Protein AF-A0A645FTA3-F1 (afdb_monomer_lite)

pLDDT: mean 84.23, std 8.33, range [57.34, 94.06]

Foldseek 3Di:
DLVVCVVVVQQAAAEAADPCQPDPVNVVVQVVCCVVSVHHYGYDHPVPDDPVNVVVRVVSSLQRDFADEEAEAEPPVVVVDDPPDPVNVVLVVQLCVLCVPGTTNNCVVVSQVSSCPDPQWPGKDWPDADSVHNYTYIYTHTDPQVVQVVVCVVV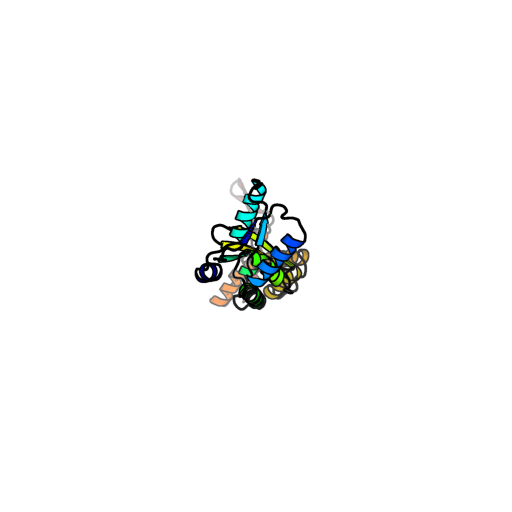VHRGRDPVSVVVVVVVVVVVVVVCVQCVQQVVCCVVPVKGKRDDDPVQWDWDDWDWDDDDPDIDTDIDTDGDMDIDD

Structure (mmCIF, N/CA/C/O backbone):
data_AF-A0A645FTA3-F1
#
_entry.id   AF-A0A645FTA3-F1
#
loop_
_atom_site.group_PDB
_atom_site.id
_atom_site.type_symbol
_atom_site.label_atom_id
_atom_site.label_alt_id
_atom_site.label_comp_id
_atom_site.label_asym_id
_atom_site.label_entity_id
_atom_site.label_seq_id
_atom_site.pdbx_PDB_ins_code
_atom_site.Cartn_x
_atom_site.Cartn_y
_atom_site.Cartn_z
_atom_site.occupancy
_atom_site.B_iso_or_equiv
_atom_site.auth_seq_id
_atom_site.auth_comp_id
_atom_site.auth_asym_id
_atom_site.auth_atom_id
_atom_site.pdbx_PDB_model_num
ATOM 1 N N . MET A 1 1 ? 26.010 -13.112 -28.899 1.00 57.97 1 MET A N 1
ATOM 2 C CA . MET A 1 1 ? 26.065 -11.924 -28.015 1.00 57.97 1 MET A CA 1
ATOM 3 C C . MET A 1 1 ? 24.719 -11.477 -27.442 1.00 57.97 1 MET A C 1
ATOM 5 O O . MET A 1 1 ? 24.466 -11.819 -26.301 1.00 57.97 1 MET A O 1
ATOM 9 N N . VAL A 1 2 ? 23.825 -10.762 -28.151 1.00 63.06 2 VAL A N 1
ATOM 10 C CA . VAL A 1 2 ? 22.563 -10.276 -27.516 1.00 63.06 2 VAL A CA 1
ATOM 11 C C . VAL A 1 2 ? 21.644 -11.426 -27.073 1.00 63.06 2 VAL A C 1
ATOM 13 O O . VAL A 1 2 ? 21.023 -11.347 -26.019 1.00 63.06 2 VAL A O 1
ATOM 16 N N . LYS A 1 3 ? 21.581 -12.517 -27.852 1.00 63.38 3 LYS A N 1
ATOM 17 C CA . LYS A 1 3 ? 20.830 -13.729 -27.478 1.00 63.38 3 LYS A CA 1
ATOM 18 C C . LYS A 1 3 ? 21.430 -14.433 -26.253 1.00 63.38 3 LYS A C 1
ATOM 20 O O . LYS A 1 3 ? 20.696 -14.720 -25.324 1.00 63.38 3 LYS A O 1
ATOM 25 N N . GLU A 1 4 ? 22.752 -14.587 -26.206 1.00 61.28 4 GLU A N 1
ATOM 26 C CA . GLU A 1 4 ? 23.465 -15.205 -25.073 1.00 61.28 4 GLU A CA 1
ATOM 27 C C . GLU A 1 4 ? 23.284 -14.416 -23.765 1.00 61.28 4 GLU A C 1
ATOM 29 O O . GLU A 1 4 ? 23.058 -15.001 -22.713 1.00 61.28 4 GLU A O 1
ATOM 34 N N . LEU A 1 5 ? 23.328 -13.077 -23.808 1.00 65.25 5 LEU A N 1
ATOM 35 C CA . LEU A 1 5 ? 23.103 -12.251 -22.612 1.00 65.25 5 LEU A CA 1
ATOM 36 C C . LEU A 1 5 ? 21.662 -12.355 -22.094 1.00 65.25 5 LEU A C 1
ATOM 38 O O . LEU A 1 5 ? 21.448 -12.354 -20.882 1.00 65.25 5 LEU A O 1
ATOM 42 N N . LYS A 1 6 ? 20.687 -12.498 -23.002 1.00 61.19 6 LYS A N 1
ATOM 43 C CA . LYS A 1 6 ? 19.298 -12.800 -22.635 1.00 61.19 6 LYS A CA 1
ATOM 44 C C . LYS A 1 6 ? 19.148 -14.204 -22.051 1.00 61.19 6 LYS A C 1
ATOM 46 O O . LYS A 1 6 ? 18.412 -14.367 -21.089 1.00 61.19 6 LYS A O 1
ATOM 51 N N . GLU A 1 7 ? 19.856 -15.194 -22.590 1.00 60.03 7 GLU A N 1
ATOM 52 C CA . GLU A 1 7 ? 19.846 -16.578 -22.089 1.00 60.03 7 GLU A CA 1
ATOM 53 C C . GLU A 1 7 ? 20.451 -16.697 -20.682 1.00 60.03 7 GLU A C 1
ATOM 55 O O . GLU A 1 7 ? 19.999 -17.513 -19.885 1.00 60.03 7 GLU A O 1
ATOM 60 N N . ILE A 1 8 ? 21.418 -15.841 -20.341 1.00 65.06 8 ILE A N 1
ATOM 61 C CA . ILE A 1 8 ? 22.045 -15.791 -19.010 1.00 65.06 8 ILE A CA 1
ATOM 62 C C . ILE A 1 8 ? 21.199 -14.965 -18.008 1.00 65.06 8 ILE A C 1
ATOM 64 O O . ILE A 1 8 ? 21.551 -14.873 -16.834 1.00 65.06 8 ILE A O 1
ATOM 68 N N . ASN A 1 9 ? 20.069 -14.372 -18.431 1.00 62.41 9 ASN A N 1
ATOM 69 C CA . ASN A 1 9 ? 19.203 -13.508 -17.606 1.00 62.41 9 ASN A CA 1
ATOM 70 C C . ASN A 1 9 ? 19.946 -12.345 -16.919 1.00 62.41 9 ASN A C 1
ATOM 72 O O . ASN A 1 9 ? 19.492 -11.798 -15.912 1.00 62.41 9 ASN A O 1
ATOM 76 N N . LYS A 1 10 ? 21.104 -11.945 -17.455 1.00 73.88 10 LYS A N 1
ATOM 77 C CA . LYS A 1 10 ? 21.885 -10.849 -16.890 1.00 73.88 10 LYS A CA 1
ATOM 78 C C . LYS A 1 10 ? 21.367 -9.531 -17.469 1.00 73.88 10 LYS A C 1
ATOM 80 O O . LYS A 1 10 ? 21.331 -9.411 -18.691 1.00 73.88 10 LYS A O 1
ATOM 85 N N . PRO A 1 11 ? 20.990 -8.544 -16.643 1.00 77.06 11 PRO A N 1
ATOM 86 C CA . PRO A 1 11 ? 20.514 -7.256 -17.135 1.00 77.06 11 PRO A CA 1
ATOM 87 C C . PRO A 1 11 ? 21.617 -6.535 -17.916 1.00 77.06 11 PRO A C 1
ATOM 89 O O . PRO A 1 11 ? 22.779 -6.512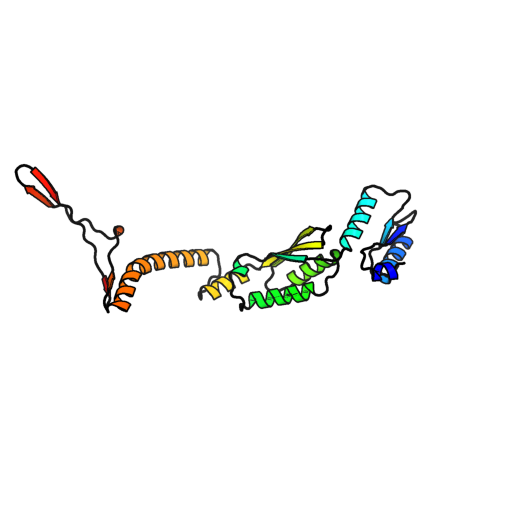 -17.499 1.00 77.06 11 PRO A O 1
ATOM 92 N N . PHE A 1 12 ? 21.261 -5.966 -19.065 1.00 83.31 12 PHE A N 1
ATOM 93 C CA . PHE A 1 12 ? 22.168 -5.201 -19.918 1.00 83.31 12 PHE A CA 1
ATOM 94 C C . PHE A 1 12 ? 21.404 -4.099 -20.651 1.00 83.31 12 PHE A C 1
ATOM 96 O O . PHE A 1 12 ? 20.191 -4.183 -20.810 1.00 83.31 12 PHE A O 1
ATOM 103 N N . ILE A 1 13 ? 22.134 -3.095 -21.131 1.00 88.00 13 ILE A N 1
ATOM 104 C CA . ILE A 1 13 ? 21.623 -2.054 -22.029 1.00 88.00 13 ILE A CA 1
ATOM 105 C C . ILE A 1 13 ? 22.486 -2.012 -23.287 1.00 88.00 13 ILE A C 1
ATOM 107 O O . ILE A 1 13 ? 23.619 -2.503 -23.286 1.00 88.00 13 ILE A O 1
ATOM 111 N N . ILE A 1 14 ? 21.973 -1.420 -24.361 1.00 88.94 14 ILE A N 1
ATOM 112 C CA . ILE A 1 14 ? 22.749 -1.203 -25.584 1.00 88.94 14 ILE A CA 1
ATOM 113 C C . ILE A 1 14 ? 23.191 0.257 -25.621 1.00 88.94 14 ILE A C 1
ATOM 115 O O . ILE A 1 14 ? 22.372 1.171 -25.585 1.00 88.94 14 ILE A O 1
ATOM 119 N N . VAL A 1 15 ? 24.498 0.475 -25.727 1.00 89.88 15 VAL A N 1
ATOM 120 C CA . VAL A 1 15 ? 25.076 1.809 -25.894 1.00 89.88 15 VAL A CA 1
ATOM 121 C C . VAL A 1 15 ? 25.380 2.025 -27.374 1.00 89.88 15 VAL A C 1
ATOM 123 O O . VAL A 1 15 ? 26.240 1.357 -27.947 1.00 89.88 15 VAL A O 1
ATOM 126 N N . LEU A 1 16 ? 24.652 2.948 -28.001 1.00 90.38 16 LEU A N 1
ATOM 127 C CA . LEU A 1 16 ? 24.850 3.364 -29.385 1.00 90.38 16 LEU A CA 1
ATOM 128 C C . LEU A 1 16 ? 25.825 4.544 -29.414 1.00 90.38 16 LEU A C 1
ATOM 130 O O . LEU A 1 16 ? 25.450 5.684 -29.140 1.00 90.38 16 LEU A O 1
ATOM 134 N N . ASN A 1 17 ? 27.084 4.261 -29.741 1.00 91.56 17 ASN A N 1
ATOM 135 C CA . ASN A 1 17 ? 28.108 5.292 -29.858 1.00 91.56 17 ASN A CA 1
ATOM 136 C C . ASN A 1 17 ? 27.909 6.125 -31.136 1.00 91.56 17 ASN A C 1
ATOM 138 O O . ASN A 1 17 ? 27.882 5.572 -32.237 1.00 91.56 17 ASN A O 1
ATOM 142 N N . SER A 1 18 ? 27.813 7.446 -31.005 1.00 90.25 18 SER A N 1
ATOM 143 C CA . SER A 1 18 ? 27.729 8.377 -32.132 1.00 90.25 18 SER A CA 1
ATOM 144 C C . SER A 1 18 ? 28.380 9.716 -31.804 1.00 90.25 18 SER A C 1
ATOM 146 O O . SER A 1 18 ? 28.267 10.215 -30.690 1.00 90.25 18 SER A O 1
ATOM 148 N N . VAL A 1 19 ? 28.996 10.350 -32.806 1.00 88.44 19 VAL A N 1
ATOM 149 C CA . VAL A 1 19 ? 29.532 11.720 -32.695 1.00 88.44 19 VAL A CA 1
ATOM 150 C C . VAL A 1 19 ? 28.404 12.749 -32.509 1.00 88.44 19 VAL A C 1
ATOM 152 O O . VAL A 1 19 ? 28.617 13.820 -31.947 1.00 88.44 19 VAL A O 1
ATOM 155 N N . SER A 1 20 ? 27.183 12.434 -32.953 1.00 89.25 20 SER A N 1
ATOM 156 C CA . SER A 1 20 ? 26.004 13.304 -32.837 1.00 89.25 20 SER A CA 1
ATOM 157 C C . SER A 1 20 ? 24.794 12.512 -32.323 1.00 89.25 20 SER A C 1
ATOM 159 O O . SER A 1 20 ? 23.884 12.197 -33.100 1.00 89.25 20 SER A O 1
ATOM 161 N N . PRO A 1 21 ? 24.762 12.170 -31.019 1.00 87.50 21 PRO A N 1
ATOM 162 C CA . PRO A 1 21 ? 23.740 11.298 -30.434 1.00 87.50 21 PRO A CA 1
ATOM 163 C C . PRO A 1 21 ? 22.322 11.880 -30.520 1.00 87.50 21 PRO A C 1
ATOM 165 O O . PRO A 1 21 ? 21.357 11.129 -30.631 1.00 87.50 21 PRO A O 1
ATOM 168 N N . SER A 1 22 ? 22.183 13.207 -30.545 1.00 88.25 22 SER A N 1
ATOM 169 C CA . SER A 1 22 ? 20.890 13.899 -30.663 1.00 88.25 22 SER A CA 1
ATOM 170 C C . SER A 1 22 ? 20.366 14.009 -32.099 1.00 88.25 22 SER A C 1
ATOM 172 O O . SER A 1 22 ? 19.282 14.546 -32.312 1.00 88.25 22 SER A O 1
ATOM 174 N N . SER A 1 23 ? 21.123 13.549 -33.101 1.00 93.19 23 SER A N 1
ATOM 175 C CA . SER A 1 23 ? 20.681 13.625 -34.495 1.00 93.19 23 SER A CA 1
ATOM 176 C C . SER A 1 23 ? 19.495 12.690 -34.756 1.00 93.19 23 SER A C 1
ATOM 178 O O . SER A 1 23 ? 19.445 11.561 -34.263 1.00 93.19 23 SER A O 1
ATOM 180 N N . THR A 1 24 ? 18.540 13.147 -35.569 1.00 91.94 24 THR A N 1
ATOM 181 C CA . THR A 1 24 ? 17.347 12.381 -35.962 1.00 91.94 24 THR A CA 1
ATOM 182 C C . THR A 1 24 ? 17.646 10.951 -36.439 1.00 91.94 24 THR A C 1
ATOM 184 O O . THR A 1 24 ? 17.011 10.038 -35.912 1.00 91.94 24 THR A O 1
ATOM 187 N N . PRO A 1 25 ? 18.609 10.698 -37.354 1.00 91.19 25 PRO A N 1
ATOM 188 C CA . PRO A 1 25 ? 18.890 9.333 -37.811 1.00 91.19 25 PRO A CA 1
ATOM 189 C C . PRO A 1 25 ? 19.401 8.413 -36.692 1.00 91.19 25 PRO A C 1
ATOM 191 O O . PRO A 1 25 ? 19.071 7.230 -36.664 1.00 91.19 25 PRO A O 1
ATOM 194 N N . VAL A 1 26 ? 20.164 8.944 -35.731 1.00 90.56 26 VAL A N 1
ATOM 195 C CA . VAL A 1 26 ? 20.674 8.160 -34.593 1.00 90.56 26 VAL A CA 1
ATOM 196 C C . VAL A 1 26 ? 19.552 7.831 -33.612 1.00 90.56 26 VAL A C 1
ATOM 198 O O . VAL A 1 26 ? 19.482 6.712 -33.112 1.00 90.56 26 VAL A O 1
ATOM 201 N N . GLN A 1 27 ? 18.638 8.771 -33.367 1.00 91.62 27 GLN A N 1
ATOM 202 C CA . GLN A 1 27 ? 17.472 8.539 -32.511 1.00 91.62 27 GLN A CA 1
ATOM 203 C C . GLN A 1 27 ? 16.473 7.553 -33.133 1.00 91.62 27 GLN A C 1
ATOM 205 O O . GLN A 1 27 ? 15.906 6.730 -32.416 1.00 91.62 27 GLN A O 1
ATOM 210 N N . GLN A 1 28 ? 16.299 7.578 -34.457 1.00 91.81 28 GLN A N 1
ATOM 211 C CA . GLN A 1 28 ? 15.517 6.565 -35.175 1.00 91.81 28 GLN A CA 1
ATOM 212 C C . GLN A 1 28 ? 16.136 5.175 -35.010 1.00 91.81 28 GLN A C 1
ATOM 214 O O . GLN A 1 28 ? 15.457 4.248 -34.574 1.00 91.81 28 GLN A O 1
ATOM 219 N N . MET A 1 29 ? 17.446 5.050 -35.241 1.00 89.44 29 MET A N 1
ATOM 220 C CA . MET A 1 29 ? 18.164 3.790 -35.042 1.00 89.44 29 MET A CA 1
ATOM 221 C C . MET A 1 29 ? 18.091 3.302 -33.588 1.00 89.44 29 MET A C 1
ATOM 223 O O . MET A 1 29 ? 17.907 2.110 -33.346 1.00 89.44 29 MET A O 1
ATOM 22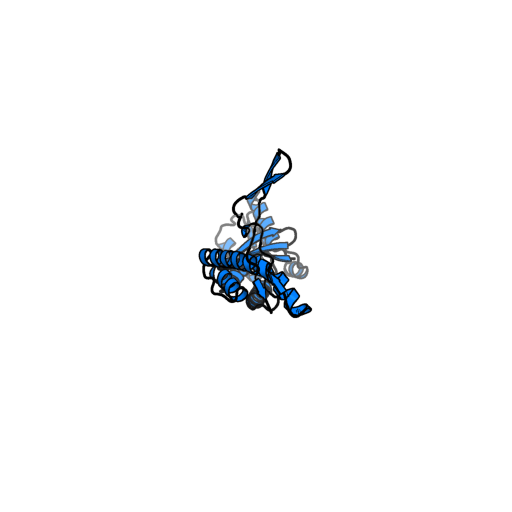7 N N . ARG A 1 30 ? 18.193 4.212 -32.610 1.00 92.06 30 ARG A N 1
ATOM 228 C CA . ARG A 1 30 ? 18.012 3.909 -31.182 1.00 92.06 30 ARG A CA 1
ATOM 229 C C . ARG A 1 30 ? 16.663 3.234 -30.940 1.00 92.06 30 ARG A C 1
ATOM 231 O O . ARG A 1 30 ? 16.639 2.151 -30.366 1.00 92.06 30 ARG A O 1
ATOM 238 N N . PHE A 1 31 ? 15.577 3.834 -31.426 1.00 90.19 31 PHE A N 1
ATOM 239 C CA . PHE A 1 31 ? 14.216 3.321 -31.253 1.00 90.19 31 PHE A CA 1
ATOM 240 C C . PHE A 1 31 ? 13.995 1.973 -31.954 1.00 90.19 31 PHE A C 1
ATOM 242 O O . PHE A 1 31 ? 13.428 1.052 -31.366 1.00 90.19 31 PHE A O 1
ATOM 249 N N . GLU A 1 32 ? 14.490 1.819 -33.185 1.00 91.50 32 GLU A N 1
ATOM 250 C CA . GLU A 1 32 ? 14.414 0.554 -33.927 1.00 91.50 32 GLU A CA 1
ATOM 251 C C . GLU A 1 32 ? 15.112 -0.592 -33.182 1.00 91.50 32 GLU A C 1
ATOM 253 O O . GLU A 1 32 ? 14.579 -1.701 -33.088 1.00 91.50 32 GLU A O 1
ATOM 258 N N . LEU A 1 33 ? 16.295 -0.333 -32.615 1.00 89.50 33 LEU A N 1
ATOM 259 C CA . LEU A 1 33 ? 17.032 -1.312 -31.815 1.00 89.50 33 LEU A CA 1
ATOM 260 C C . LEU A 1 33 ? 16.311 -1.624 -30.496 1.00 89.50 33 LEU A C 1
ATOM 262 O O . LEU A 1 33 ? 16.265 -2.789 -30.095 1.00 89.50 33 LEU A O 1
ATOM 266 N N . GLU A 1 34 ? 15.721 -0.614 -29.857 1.00 88.62 34 GLU A N 1
ATOM 267 C CA . GLU A 1 34 ? 14.941 -0.748 -28.621 1.00 88.62 34 GLU A CA 1
ATOM 268 C C . GLU A 1 34 ? 13.748 -1.686 -28.828 1.00 88.62 34 GLU A C 1
ATOM 270 O O . GLU A 1 34 ? 13.562 -2.628 -28.057 1.00 88.62 34 GLU A O 1
ATOM 275 N N . GLN A 1 35 ? 13.006 -1.518 -29.927 1.00 87.69 35 GLN A N 1
ATOM 276 C CA . GLN A 1 35 ? 11.897 -2.406 -30.283 1.00 87.69 35 GLN A CA 1
ATOM 277 C C . GLN A 1 35 ? 12.369 -3.803 -30.687 1.00 87.69 35 GLN A C 1
ATOM 279 O O . GLN A 1 35 ? 11.830 -4.805 -30.213 1.00 87.69 35 GLN A O 1
ATOM 284 N N . LYS A 1 36 ? 13.399 -3.893 -31.535 1.00 87.94 36 LYS A N 1
ATOM 285 C CA . LYS A 1 36 ? 13.910 -5.173 -32.046 1.00 87.94 36 LYS A CA 1
ATOM 286 C C . LYS A 1 36 ? 14.433 -6.075 -30.932 1.00 87.94 36 LYS A C 1
ATOM 288 O O . LYS A 1 36 ? 14.278 -7.296 -31.001 1.00 87.94 36 LYS A O 1
ATOM 293 N N . TYR A 1 37 ? 15.081 -5.493 -29.927 1.00 84.31 37 TYR A N 1
ATOM 294 C CA . TYR A 1 37 ? 15.704 -6.248 -28.846 1.00 84.31 37 TYR A CA 1
ATOM 295 C C . TYR A 1 37 ? 14.949 -6.168 -27.518 1.00 84.31 37 TYR A C 1
ATOM 297 O O . TYR A 1 37 ? 15.280 -6.953 -26.634 1.00 84.31 37 TYR A O 1
ATOM 305 N N . ASN A 1 38 ? 13.915 -5.337 -27.369 1.00 82.69 38 ASN A N 1
ATOM 306 C CA . ASN A 1 38 ? 13.160 -5.134 -26.123 1.00 82.69 38 ASN A CA 1
ATOM 307 C C . ASN A 1 38 ? 14.063 -4.857 -24.899 1.00 82.69 38 ASN A C 1
ATOM 309 O O . ASN A 1 38 ? 13.858 -5.385 -23.802 1.00 82.69 38 ASN A O 1
ATOM 313 N N . VAL A 1 39 ? 15.118 -4.075 -25.122 1.00 85.25 39 VAL A N 1
ATOM 314 C CA . VAL A 1 39 ? 16.149 -3.693 -24.146 1.00 85.25 39 VAL A CA 1
ATOM 315 C C . VAL A 1 39 ? 16.436 -2.203 -24.350 1.00 85.25 39 VAL A C 1
ATOM 317 O O . VAL A 1 39 ? 16.477 -1.792 -25.510 1.00 85.25 39 VAL A O 1
ATOM 320 N N . PRO A 1 40 ? 16.639 -1.403 -23.286 1.00 87.31 40 PRO A N 1
ATOM 321 C CA . PRO A 1 40 ? 16.910 0.024 -23.412 1.00 87.31 40 PRO A CA 1
ATOM 322 C C . PRO A 1 40 ? 18.144 0.298 -24.267 1.00 87.31 40 PRO A C 1
ATOM 324 O O . PRO A 1 40 ? 19.182 -0.363 -24.115 1.00 87.31 40 PRO A O 1
ATOM 327 N N . VAL A 1 41 ? 18.037 1.292 -25.147 1.00 91.00 41 VAL A N 1
ATOM 328 C CA . VAL A 1 41 ? 19.146 1.741 -25.994 1.00 91.00 41 VAL A CA 1
ATOM 329 C C . VAL A 1 41 ? 19.437 3.207 -25.712 1.00 91.00 41 VAL A C 1
ATOM 331 O O . VAL A 1 41 ? 18.567 4.068 -25.852 1.00 91.00 41 VAL A O 1
ATOM 334 N N . MET A 1 42 ? 20.686 3.502 -25.358 1.00 90.38 42 MET A N 1
ATOM 335 C CA . MET A 1 42 ? 21.164 4.857 -25.084 1.00 90.38 42 MET A CA 1
ATOM 336 C C . MET A 1 42 ? 22.119 5.311 -26.181 1.00 90.38 42 MET A C 1
ATOM 338 O O . MET A 1 42 ? 23.145 4.677 -26.414 1.00 90.38 42 MET A O 1
ATOM 342 N N . ALA A 1 43 ? 21.792 6.419 -26.845 1.00 90.56 43 ALA A N 1
ATOM 343 C CA . ALA A 1 43 ? 22.691 7.059 -27.798 1.00 90.56 43 ALA A CA 1
ATOM 344 C C . ALA A 1 43 ? 23.598 8.049 -27.061 1.00 90.56 43 ALA A C 1
ATOM 346 O O . ALA A 1 43 ? 23.102 8.999 -26.461 1.00 90.56 43 ALA A O 1
ATOM 347 N N . VAL A 1 44 ? 24.912 7.840 -27.113 1.00 91.12 44 VAL A N 1
ATOM 348 C CA . VAL A 1 44 ? 25.905 8.691 -26.435 1.00 91.12 44 VAL A CA 1
ATOM 349 C C . VAL A 1 44 ? 27.135 8.883 -27.311 1.00 91.12 44 VAL A C 1
ATOM 351 O O . VAL A 1 44 ? 27.428 8.061 -28.178 1.00 91.12 44 VAL A O 1
ATOM 354 N N . ASN A 1 45 ? 27.877 9.959 -27.071 1.00 91.00 45 ASN A N 1
ATOM 355 C CA . ASN A 1 45 ? 29.197 10.134 -27.658 1.00 91.00 45 ASN A CA 1
ATOM 356 C C . ASN A 1 45 ? 30.253 9.597 -26.691 1.00 91.00 45 ASN A C 1
ATOM 358 O O . ASN A 1 45 ? 30.604 10.272 -25.727 1.00 91.00 45 ASN A O 1
ATOM 362 N N . CYS A 1 46 ? 30.785 8.400 -26.952 1.00 87.81 46 CYS A N 1
ATOM 363 C CA . CYS A 1 46 ? 31.762 7.767 -26.063 1.00 87.81 46 CYS A CA 1
ATOM 364 C C . CYS A 1 46 ? 33.067 8.569 -25.911 1.00 87.81 46 CYS A C 1
ATOM 366 O O . CYS A 1 46 ? 33.749 8.419 -24.902 1.00 87.81 46 CYS A O 1
ATOM 368 N N . LEU A 1 47 ? 33.414 9.421 -26.885 1.00 88.44 47 LEU A N 1
ATOM 369 C CA . LEU A 1 47 ? 34.601 10.283 -26.814 1.00 88.44 47 LEU A CA 1
ATOM 370 C C . LEU A 1 47 ? 34.396 11.505 -25.910 1.00 88.44 47 LEU A C 1
ATOM 372 O O . LEU A 1 47 ? 35.373 12.080 -25.442 1.00 88.44 47 LEU A O 1
ATOM 376 N N . GLN A 1 48 ? 33.146 11.910 -25.683 1.00 89.50 48 GLN A N 1
ATOM 377 C CA . GLN A 1 48 ? 32.768 13.085 -24.892 1.00 89.50 48 GLN A CA 1
ATOM 378 C C . GLN A 1 48 ? 31.876 12.693 -23.707 1.00 89.50 48 GLN A C 1
ATOM 380 O O . GLN A 1 48 ? 30.981 13.446 -23.337 1.00 89.50 48 GLN A O 1
ATOM 385 N N . LEU A 1 49 ? 32.084 11.498 -23.139 1.00 89.19 49 LEU A N 1
ATOM 386 C CA . LEU A 1 49 ? 31.317 11.055 -21.977 1.00 89.19 49 LEU A CA 1
ATOM 387 C C . LEU A 1 49 ? 31.617 11.937 -20.775 1.00 89.19 49 LEU A C 1
ATOM 389 O O . LEU A 1 49 ? 32.756 12.017 -20.308 1.00 89.19 49 LEU A O 1
ATOM 393 N N . ASN A 1 50 ? 30.559 12.518 -20.231 1.00 89.94 50 ASN A N 1
ATOM 394 C CA . ASN A 1 50 ? 30.614 13.267 -18.994 1.00 89.94 50 ASN A CA 1
ATOM 395 C C . ASN A 1 50 ? 30.166 12.378 -17.830 1.00 89.94 50 ASN A C 1
ATOM 397 O O . ASN A 1 50 ? 29.559 11.318 -18.005 1.00 89.94 50 ASN A O 1
ATOM 401 N N . GLN A 1 51 ? 30.417 12.834 -16.604 1.00 91.50 51 GLN A N 1
ATOM 402 C CA . GLN A 1 51 ? 30.004 12.114 -15.400 1.00 91.50 51 GLN A CA 1
ATOM 403 C C . GLN A 1 51 ? 28.486 11.839 -15.374 1.00 91.50 51 GLN A C 1
ATOM 405 O O . GLN A 1 51 ? 28.066 10.746 -15.003 1.00 91.50 51 GLN A O 1
ATOM 410 N N . SER A 1 52 ? 27.667 12.793 -15.827 1.00 89.69 52 SER A N 1
ATOM 411 C CA . SER A 1 52 ? 26.209 12.639 -15.934 1.00 89.69 52 SER A CA 1
ATOM 412 C C . SER A 1 52 ? 25.789 11.534 -16.910 1.00 89.69 52 SER A C 1
ATOM 414 O O . SER A 1 52 ? 24.844 10.797 -16.625 1.00 89.69 52 SER A O 1
ATOM 416 N N . ASP A 1 53 ? 26.505 11.372 -18.025 1.00 88.12 53 ASP A N 1
ATOM 417 C CA . ASP A 1 53 ? 26.214 10.326 -19.012 1.00 88.12 53 ASP A CA 1
ATOM 418 C C . ASP A 1 53 ? 26.524 8.945 -18.435 1.00 88.12 53 ASP A C 1
ATOM 420 O O . ASP A 1 53 ? 25.728 8.017 -18.558 1.00 88.12 53 ASP A O 1
ATOM 424 N N . ILE A 1 54 ? 27.654 8.821 -17.732 1.00 89.62 54 ILE A N 1
ATOM 425 C CA . ILE A 1 54 ? 28.050 7.583 -17.053 1.00 89.62 54 ILE A CA 1
ATOM 426 C C . ILE A 1 54 ? 27.022 7.207 -15.981 1.00 89.62 54 ILE A C 1
ATOM 428 O O . ILE A 1 54 ? 26.609 6.048 -15.917 1.00 89.62 54 ILE A O 1
ATOM 432 N N . PHE A 1 55 ? 26.571 8.169 -15.169 1.00 90.62 55 PHE A N 1
ATOM 433 C CA . PHE A 1 55 ? 25.522 7.916 -14.180 1.00 90.62 55 PHE A CA 1
ATOM 434 C C . PHE A 1 55 ? 24.223 7.445 -14.832 1.00 90.62 55 PHE A C 1
ATOM 436 O O . PHE A 1 55 ? 23.663 6.450 -14.384 1.00 90.62 55 PHE A O 1
ATOM 443 N N . SER A 1 56 ? 23.801 8.083 -15.923 1.00 89.50 56 SER A N 1
ATOM 444 C CA . SER A 1 56 ? 22.578 7.712 -16.645 1.00 89.50 56 SER A CA 1
ATOM 445 C C . SER A 1 56 ? 22.664 6.297 -17.236 1.00 89.50 56 SER A C 1
ATOM 447 O O . SER A 1 56 ? 21.698 5.533 -17.192 1.00 89.50 56 SER A O 1
ATOM 449 N N . ILE A 1 57 ? 23.834 5.912 -17.758 1.00 89.94 57 ILE A N 1
ATOM 450 C CA . ILE A 1 57 ? 24.110 4.555 -18.257 1.00 89.94 57 ILE A CA 1
ATOM 451 C C . ILE A 1 57 ? 23.981 3.538 -17.118 1.00 89.94 57 ILE A C 1
ATOM 453 O O . ILE A 1 57 ? 23.275 2.540 -17.266 1.00 89.94 57 ILE A O 1
ATOM 457 N N . ILE A 1 58 ? 24.632 3.785 -15.977 1.00 88.12 58 ILE A N 1
ATOM 458 C CA . ILE A 1 58 ? 24.586 2.883 -14.816 1.00 88.12 58 ILE A CA 1
ATOM 459 C C . ILE A 1 58 ? 23.160 2.778 -14.270 1.00 88.12 58 ILE A C 1
ATOM 461 O O . ILE A 1 58 ? 22.690 1.675 -14.004 1.00 88.12 58 ILE A O 1
ATOM 465 N N . GLU A 1 59 ? 22.457 3.900 -14.139 1.00 88.06 59 GLU A N 1
ATOM 466 C CA . GLU A 1 59 ? 21.068 3.943 -13.686 1.00 88.06 59 GLU A CA 1
ATOM 467 C C . GLU A 1 59 ? 20.161 3.110 -14.597 1.00 88.06 59 GLU A C 1
ATOM 469 O O . GLU A 1 59 ? 19.436 2.239 -14.120 1.00 88.06 59 GLU A O 1
ATOM 474 N N . THR A 1 60 ? 20.264 3.280 -15.916 1.00 88.00 60 THR A N 1
ATOM 475 C CA . THR A 1 60 ? 19.455 2.510 -16.874 1.00 88.00 60 THR A CA 1
ATOM 476 C C . THR A 1 60 ? 19.736 1.007 -16.771 1.00 88.00 60 THR A C 1
ATOM 478 O O . THR A 1 60 ? 18.810 0.200 -16.834 1.00 88.00 60 THR A O 1
ATOM 481 N N . VAL A 1 61 ? 20.996 0.611 -16.547 1.00 87.94 61 VAL A N 1
ATOM 482 C CA . VAL A 1 61 ? 21.350 -0.793 -16.270 1.00 87.94 61 VAL A CA 1
ATOM 483 C C . VAL A 1 61 ? 20.695 -1.282 -14.982 1.00 87.94 61 VAL A C 1
ATOM 485 O O . VAL A 1 61 ? 20.154 -2.385 -14.964 1.00 87.94 61 VAL A O 1
ATOM 488 N N . LEU A 1 62 ? 20.719 -0.482 -13.916 1.00 85.94 62 LEU A N 1
ATOM 489 C CA . LEU A 1 62 ? 20.113 -0.828 -12.631 1.00 85.94 62 LEU A CA 1
ATOM 490 C C . LEU A 1 62 ? 18.595 -1.045 -12.738 1.00 85.94 62 LEU A C 1
ATOM 492 O O . LEU A 1 62 ? 18.067 -1.959 -12.112 1.00 85.94 62 LEU A O 1
ATOM 496 N N . PHE A 1 63 ? 17.893 -0.281 -13.575 1.00 86.19 63 PHE A N 1
ATOM 497 C CA . PHE A 1 63 ? 16.456 -0.466 -13.817 1.00 86.19 63 PHE A CA 1
ATOM 498 C C . PHE A 1 63 ? 16.103 -1.715 -14.643 1.00 86.19 63 PHE A C 1
ATOM 500 O O . PHE A 1 63 ? 14.946 -2.151 -14.628 1.00 86.19 63 PHE A O 1
ATOM 507 N N . GLU A 1 64 ? 17.077 -2.316 -15.332 1.00 86.00 64 GLU A N 1
ATOM 508 C CA . GLU A 1 64 ? 16.910 -3.593 -16.036 1.00 86.00 64 GLU A CA 1
ATOM 509 C C . GLU A 1 64 ? 17.049 -4.810 -15.116 1.00 86.00 64 GLU A C 1
ATOM 511 O O . GLU A 1 64 ? 16.738 -5.924 -15.545 1.00 86.00 64 GLU A O 1
ATOM 516 N N . PHE A 1 65 ? 17.488 -4.629 -13.864 1.00 84.50 65 PHE A N 1
ATOM 517 C CA . PHE A 1 65 ? 17.572 -5.733 -12.913 1.00 84.50 65 PHE A CA 1
ATOM 518 C C . PHE A 1 65 ? 16.202 -6.363 -12.661 1.00 84.50 65 PHE A C 1
ATOM 520 O O . PHE A 1 65 ? 15.160 -5.699 -12.661 1.00 84.50 65 PHE A O 1
ATOM 527 N N . GLY A 1 66 ? 16.237 -7.677 -12.435 1.00 84.75 66 GLY A N 1
ATOM 528 C CA . GLY A 1 66 ? 15.067 -8.440 -12.039 1.00 84.75 66 GLY A CA 1
ATOM 529 C C . GLY A 1 66 ? 14.597 -8.048 -10.642 1.00 84.75 66 GLY A C 1
ATOM 530 O O . GLY A 1 66 ? 15.409 -7.775 -9.753 1.00 84.75 66 GLY A O 1
ATOM 531 N N . ILE A 1 67 ? 13.284 -8.041 -10.443 1.00 87.44 67 ILE A N 1
ATOM 532 C CA . ILE A 1 67 ? 12.697 -7.814 -9.122 1.00 87.44 67 ILE A CA 1
ATOM 533 C C . ILE A 1 67 ? 12.835 -9.089 -8.290 1.00 87.44 67 ILE A C 1
ATOM 535 O O . ILE A 1 67 ? 12.530 -10.181 -8.765 1.00 87.44 67 ILE A O 1
ATOM 539 N N . GLN A 1 68 ? 13.278 -8.948 -7.041 1.00 86.81 68 GLN A N 1
ATOM 540 C CA . GLN A 1 68 ? 13.356 -10.063 -6.094 1.00 86.81 68 GLN A CA 1
ATOM 541 C C . GLN A 1 68 ? 12.202 -10.065 -5.098 1.00 86.81 68 GLN A C 1
ATOM 543 O O . GLN A 1 68 ? 11.691 -11.126 -4.752 1.00 86.81 68 GLN A O 1
ATOM 548 N N . GLU A 1 69 ? 11.793 -8.889 -4.623 1.00 88.81 69 G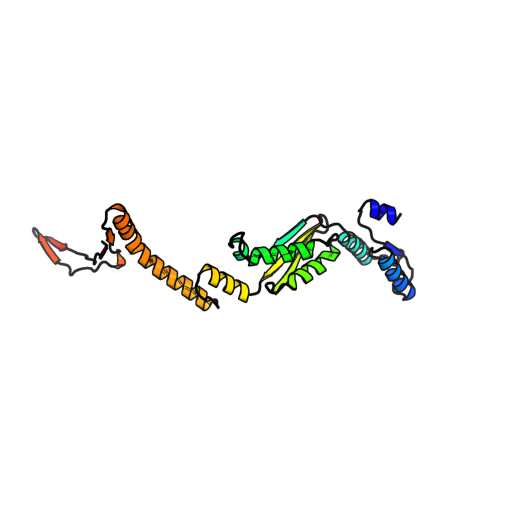LU A N 1
ATOM 549 C CA . GLU A 1 69 ? 10.755 -8.770 -3.603 1.00 88.81 69 GLU A CA 1
ATOM 550 C C . GLU A 1 69 ? 9.946 -7.490 -3.818 1.00 88.81 69 GLU A C 1
ATOM 552 O O . GLU A 1 69 ? 10.506 -6.396 -3.928 1.00 88.81 69 GLU A O 1
ATOM 557 N N . ILE A 1 70 ? 8.620 -7.628 -3.828 1.00 90.12 70 ILE A N 1
ATOM 558 C CA . ILE A 1 70 ? 7.684 -6.504 -3.807 1.00 90.12 70 ILE A CA 1
ATOM 559 C C . ILE A 1 70 ? 6.983 -6.528 -2.454 1.00 90.12 70 ILE A C 1
ATOM 561 O O . ILE A 1 70 ? 6.191 -7.425 -2.165 1.00 90.12 70 ILE A O 1
ATOM 565 N N . LYS A 1 71 ? 7.280 -5.540 -1.615 1.00 91.56 71 LYS A N 1
ATOM 566 C CA . LYS A 1 71 ? 6.574 -5.298 -0.363 1.00 91.56 71 LYS A CA 1
ATOM 567 C C . LYS A 1 71 ? 5.456 -4.297 -0.612 1.00 91.56 71 LYS A C 1
ATOM 569 O O . LYS A 1 71 ? 5.669 -3.254 -1.222 1.00 91.56 71 LYS A O 1
ATOM 574 N N . ILE A 1 72 ? 4.279 -4.607 -0.089 1.00 90.81 72 ILE A N 1
ATOM 575 C CA . ILE A 1 72 ? 3.102 -3.755 -0.211 1.00 90.81 72 ILE A CA 1
ATOM 576 C C . ILE A 1 72 ? 2.707 -3.289 1.183 1.00 90.81 72 ILE A C 1
ATOM 578 O O . ILE A 1 72 ? 2.482 -4.102 2.080 1.00 90.81 72 ILE A O 1
ATOM 582 N N . SER A 1 73 ? 2.675 -1.975 1.357 1.00 91.50 73 SER A N 1
ATOM 583 C CA . SER A 1 73 ? 2.225 -1.289 2.559 1.00 91.50 73 SER A CA 1
ATOM 584 C C . SER A 1 73 ? 0.749 -0.943 2.385 1.00 91.50 73 SER A C 1
ATOM 586 O O . SER A 1 73 ? 0.371 -0.234 1.454 1.00 91.50 73 SER A O 1
ATOM 588 N N . LEU A 1 74 ? -0.084 -1.505 3.258 1.00 90.12 74 LEU A N 1
ATOM 589 C CA . LEU A 1 74 ? -1.519 -1.241 3.330 1.00 90.12 74 LEU A CA 1
ATOM 590 C C . LEU A 1 74 ? -1.825 -0.449 4.611 1.00 90.12 74 LEU A C 1
ATOM 592 O O . LEU A 1 74 ? -1.084 -0.571 5.593 1.00 90.12 74 LEU A O 1
ATOM 596 N N . PRO A 1 75 ? -2.940 0.302 4.667 1.00 88.12 75 PRO A N 1
ATOM 597 C CA . PRO A 1 75 ? -3.337 1.002 5.883 1.00 88.12 75 PRO A CA 1
ATOM 598 C C . PRO A 1 75 ? -3.531 0.039 7.056 1.00 88.12 75 PRO A C 1
ATOM 600 O O . PRO A 1 75 ? -4.099 -1.042 6.893 1.00 88.12 75 PRO A O 1
ATOM 603 N N . GLY A 1 76 ? -3.119 0.444 8.259 1.00 85.44 76 GLY A N 1
ATOM 604 C CA . GLY A 1 76 ? -3.061 -0.447 9.426 1.00 85.44 76 GLY A CA 1
ATOM 605 C C . GLY A 1 76 ? -4.383 -1.141 9.783 1.00 85.44 76 GLY A C 1
ATOM 606 O O . GLY A 1 76 ? -4.367 -2.296 10.200 1.00 85.44 76 GLY A O 1
ATOM 607 N N . TYR A 1 77 ? -5.529 -0.491 9.551 1.00 84.69 77 TYR A N 1
ATOM 608 C CA . TYR A 1 77 ? -6.846 -1.082 9.818 1.00 84.69 77 TYR A CA 1
ATOM 609 C C . TYR A 1 77 ? -7.147 -2.304 8.938 1.00 84.69 77 TYR A C 1
ATOM 611 O O . TYR A 1 77 ? -7.909 -3.179 9.344 1.00 84.69 77 TYR A O 1
ATOM 619 N N . THR A 1 78 ? -6.537 -2.399 7.750 1.00 84.56 78 THR A N 1
ATOM 620 C CA . THR A 1 78 ? -6.727 -3.550 6.858 1.00 84.56 78 THR A CA 1
ATOM 621 C C . THR A 1 78 ? -6.192 -4.828 7.495 1.00 84.56 78 THR A C 1
ATOM 623 O O . THR A 1 78 ? -6.791 -5.884 7.322 1.00 84.56 78 THR A O 1
ATOM 626 N N . SER A 1 79 ? -5.132 -4.748 8.305 1.00 80.31 79 SER A N 1
ATOM 627 C CA . SER A 1 79 ? -4.576 -5.894 9.033 1.00 80.31 79 SER A CA 1
ATOM 628 C C . SER A 1 79 ? -5.572 -6.485 10.031 1.00 80.31 79 SER A C 1
ATOM 630 O O . SER A 1 79 ? -5.620 -7.706 10.170 1.00 80.31 79 SER A O 1
ATOM 632 N N . SER A 1 80 ? -6.406 -5.644 10.651 1.00 82.31 80 SER A N 1
ATOM 633 C CA . SER A 1 80 ? -7.413 -6.036 11.648 1.00 82.31 80 SER A CA 1
ATOM 634 C C . SER A 1 80 ? -8.633 -6.749 11.058 1.00 82.31 80 SER A C 1
ATOM 636 O O . SER A 1 80 ? -9.403 -7.355 11.799 1.00 82.31 80 SER A O 1
ATOM 638 N N . LEU A 1 81 ? -8.829 -6.691 9.738 1.00 84.88 81 LEU A N 1
ATOM 639 C CA . LEU A 1 81 ? -9.927 -7.392 9.073 1.00 84.88 81 LEU A CA 1
ATOM 640 C C . LEU A 1 81 ? -9.728 -8.912 9.143 1.00 84.88 81 LEU A C 1
ATOM 642 O O . LEU A 1 81 ? -8.606 -9.405 9.007 1.00 84.88 81 LEU A O 1
ATOM 646 N N . GLY A 1 82 ? -10.813 -9.676 9.270 1.00 80.81 82 GLY A N 1
ATOM 647 C CA . GLY A 1 82 ? -10.754 -11.137 9.158 1.00 80.81 82 GLY A CA 1
ATOM 648 C C . GLY A 1 82 ? -10.195 -11.589 7.800 1.00 80.81 82 GLY A C 1
ATOM 649 O O . GLY A 1 82 ? -10.352 -10.894 6.797 1.00 80.81 82 GLY A O 1
ATOM 650 N N . ASN A 1 83 ? -9.547 -12.758 7.744 1.00 77.88 83 ASN A N 1
ATOM 651 C CA . ASN A 1 83 ? -8.955 -13.278 6.499 1.00 77.88 83 ASN A CA 1
ATOM 652 C C . ASN A 1 83 ? -9.988 -13.479 5.377 1.00 77.88 83 ASN A C 1
ATOM 654 O O . ASN A 1 83 ? -9.649 -13.371 4.203 1.00 77.88 83 ASN A O 1
ATOM 658 N N . ASP A 1 84 ? -11.250 -13.716 5.738 1.00 84.12 84 ASP A N 1
ATOM 659 C CA . ASP A 1 84 ? -12.344 -13.903 4.786 1.00 84.12 84 ASP A CA 1
ATOM 660 C C . ASP A 1 84 ? -13.019 -12.615 4.309 1.00 84.12 84 ASP A C 1
ATOM 662 O O . ASP A 1 84 ? -13.917 -12.683 3.465 1.00 84.12 84 ASP A O 1
ATOM 666 N N . HIS A 1 85 ? -12.585 -11.456 4.807 1.00 89.31 85 HIS A N 1
ATOM 667 C CA . HIS A 1 85 ? -13.189 -10.172 4.480 1.00 89.31 85 HIS A CA 1
ATOM 668 C C . HIS A 1 85 ? -13.079 -9.858 2.980 1.00 89.31 85 HIS A C 1
ATOM 670 O O . HIS A 1 85 ? -12.004 -9.981 2.386 1.00 89.31 85 HIS A O 1
ATOM 676 N N . TRP A 1 86 ? -14.182 -9.393 2.382 1.00 89.44 86 TRP A N 1
ATOM 677 C CA . TRP A 1 86 ? -14.295 -9.116 0.944 1.00 89.44 86 TRP A CA 1
ATOM 678 C C . TRP A 1 86 ? -13.183 -8.181 0.446 1.00 89.44 86 TRP A C 1
ATOM 680 O O . TRP A 1 86 ? -12.509 -8.486 -0.533 1.00 89.44 86 TRP A O 1
ATOM 690 N N . LEU A 1 87 ? -12.903 -7.107 1.192 1.00 89.62 87 LEU A N 1
ATOM 691 C CA . LEU A 1 87 ? -11.873 -6.133 0.828 1.00 89.62 87 LEU A CA 1
ATOM 692 C C . LEU A 1 87 ? -10.467 -6.736 0.734 1.00 89.62 87 LEU A C 1
ATOM 694 O O . LEU A 1 87 ? -9.718 -6.393 -0.175 1.00 89.62 87 LEU A O 1
ATOM 698 N N . LYS A 1 88 ? -10.099 -7.642 1.651 1.00 88.62 88 LYS A N 1
ATOM 699 C CA . LYS A 1 88 ? -8.798 -8.320 1.576 1.00 88.62 88 LYS A CA 1
ATOM 700 C C . LYS A 1 88 ? -8.720 -9.150 0.299 1.00 88.62 88 LYS A C 1
ATOM 702 O O . LYS A 1 88 ? -7.731 -9.044 -0.416 1.00 88.62 88 LYS A O 1
ATOM 707 N N . LYS A 1 89 ? -9.757 -9.938 -0.002 1.00 89.56 89 LYS A N 1
ATOM 708 C CA . LYS A 1 89 ? -9.805 -10.801 -1.194 1.00 89.56 89 LYS A CA 1
ATOM 709 C C . LYS A 1 89 ? -9.650 -9.996 -2.484 1.00 89.56 89 LYS A C 1
ATOM 711 O O . LYS A 1 89 ? -8.806 -10.348 -3.304 1.00 89.56 89 LYS A O 1
ATOM 716 N N . GLU A 1 90 ? -10.383 -8.894 -2.608 1.00 89.31 90 GLU A N 1
ATOM 717 C CA . GLU A 1 90 ? -10.292 -7.987 -3.758 1.00 89.31 90 GLU A CA 1
ATOM 718 C C . GLU A 1 90 ? -8.903 -7.348 -3.882 1.00 89.31 90 GLU A C 1
ATOM 720 O O . GLU A 1 90 ? -8.279 -7.412 -4.941 1.00 89.31 90 GLU A O 1
ATOM 725 N N . LEU A 1 91 ? -8.356 -6.802 -2.789 1.00 88.88 91 LEU A N 1
ATOM 726 C CA . LEU A 1 91 ? -7.018 -6.204 -2.799 1.00 88.88 91 LEU A CA 1
ATOM 727 C C . LEU A 1 91 ? -5.942 -7.219 -3.196 1.00 88.88 91 LEU A C 1
ATOM 729 O O . LEU A 1 91 ? -5.102 -6.914 -4.039 1.00 88.88 91 LEU A O 1
ATOM 733 N N . TYR A 1 92 ? -5.974 -8.430 -2.634 1.00 88.31 92 TYR A N 1
ATOM 734 C CA . TYR A 1 92 ? -5.029 -9.487 -2.996 1.00 88.31 92 TYR A CA 1
ATOM 735 C C . TYR A 1 92 ? -5.150 -9.888 -4.466 1.00 88.31 92 TYR A C 1
ATOM 737 O O . TYR A 1 92 ? -4.122 -10.069 -5.116 1.00 88.31 92 TYR A O 1
ATOM 745 N N . ALA A 1 93 ? -6.368 -10.004 -4.998 1.00 90.06 93 ALA A N 1
ATOM 746 C CA . ALA A 1 93 ? -6.588 -10.328 -6.404 1.00 90.06 93 ALA A CA 1
ATOM 747 C C . ALA A 1 93 ? -5.992 -9.252 -7.325 1.00 90.06 93 ALA A C 1
ATOM 749 O O . ALA A 1 93 ? -5.172 -9.571 -8.186 1.00 90.06 93 ALA A O 1
ATOM 750 N N . VAL A 1 94 ? -6.310 -7.978 -7.075 1.00 90.94 94 VAL A N 1
ATOM 751 C CA . VAL A 1 94 ? -5.791 -6.835 -7.846 1.00 90.94 94 VAL A CA 1
ATOM 752 C C . VAL A 1 94 ? -4.267 -6.763 -7.786 1.00 90.94 94 VAL A C 1
ATOM 754 O O . VAL A 1 94 ? -3.608 -6.562 -8.809 1.00 90.94 94 VAL A O 1
ATOM 757 N N . ILE A 1 95 ? -3.693 -6.940 -6.597 1.00 89.56 95 ILE A N 1
ATOM 758 C CA . ILE A 1 95 ? -2.245 -6.934 -6.384 1.00 89.56 95 ILE A CA 1
ATOM 759 C C . ILE A 1 95 ? -1.579 -8.073 -7.159 1.00 89.56 95 ILE A C 1
ATOM 761 O O . ILE A 1 95 ? -0.589 -7.845 -7.857 1.00 89.56 95 ILE A O 1
ATOM 765 N N . LEU A 1 96 ? -2.101 -9.296 -7.050 1.00 88.44 96 LEU A N 1
ATOM 766 C CA . LEU A 1 96 ? -1.535 -10.461 -7.730 1.00 88.44 96 LEU A CA 1
ATOM 767 C C . LEU A 1 96 ? -1.614 -10.292 -9.246 1.00 88.44 96 LEU A C 1
ATOM 769 O O . LEU A 1 96 ? -0.621 -10.509 -9.934 1.00 88.44 96 LEU A O 1
ATOM 773 N N . ASP A 1 97 ? -2.751 -9.852 -9.774 1.00 89.88 97 ASP A N 1
ATOM 774 C CA . ASP A 1 97 ? -2.915 -9.635 -11.211 1.00 89.88 97 ASP A CA 1
ATOM 775 C C . ASP A 1 97 ? -2.016 -8.515 -11.739 1.00 89.88 97 ASP A C 1
ATOM 777 O O . ASP A 1 97 ? -1.411 -8.662 -12.802 1.00 89.88 97 ASP A O 1
ATOM 781 N N . SER A 1 98 ? -1.836 -7.443 -10.966 1.00 87.38 98 SER A N 1
ATOM 782 C CA . SER A 1 98 ? -0.948 -6.336 -11.340 1.00 87.38 98 SER A CA 1
ATOM 783 C C . SER A 1 98 ? 0.534 -6.711 -11.268 1.00 87.38 98 SER A C 1
ATOM 785 O O . SER A 1 98 ? 1.343 -6.117 -11.979 1.00 87.38 98 SER A O 1
ATOM 787 N N . THR A 1 99 ? 0.900 -7.697 -10.440 1.00 84.38 99 THR A N 1
ATOM 788 C CA . THR A 1 99 ? 2.297 -8.111 -10.221 1.00 84.38 99 THR A CA 1
ATOM 789 C C . THR A 1 99 ? 2.743 -9.333 -11.018 1.00 84.38 99 THR A C 1
ATOM 791 O O . THR A 1 99 ? 3.941 -9.485 -11.250 1.00 84.38 99 THR A O 1
ATOM 794 N N . LYS A 1 100 ? 1.818 -10.157 -11.527 1.00 81.88 100 LYS A N 1
ATOM 795 C CA . LYS A 1 100 ? 2.113 -11.390 -12.290 1.00 81.88 100 LYS A CA 1
ATOM 796 C C . LYS A 1 100 ? 3.048 -11.200 -13.487 1.00 81.88 100 LYS A C 1
ATOM 798 O O . LYS A 1 100 ? 3.830 -12.095 -13.783 1.00 81.88 100 LYS A O 1
ATOM 803 N N . ASN A 1 101 ? 2.954 -10.066 -14.180 1.00 78.44 101 ASN A N 1
ATOM 804 C CA . ASN A 1 101 ? 3.690 -9.824 -15.427 1.00 78.44 101 ASN A CA 1
ATOM 805 C C . ASN A 1 101 ? 4.895 -8.891 -15.258 1.00 78.44 101 ASN A C 1
ATOM 807 O O . ASN A 1 101 ? 5.473 -8.466 -16.256 1.00 78.44 101 ASN A O 1
ATOM 811 N N . ILE A 1 102 ? 5.267 -8.553 -14.022 1.00 83.31 102 ILE A N 1
ATOM 812 C CA . ILE A 1 102 ? 6.403 -7.671 -13.767 1.00 83.31 102 ILE A CA 1
ATOM 813 C C . ILE A 1 102 ? 7.652 -8.523 -13.610 1.00 83.31 102 ILE A C 1
ATOM 815 O O . ILE A 1 102 ? 7.727 -9.382 -12.732 1.00 83.31 102 ILE A O 1
ATOM 819 N N . SER A 1 103 ? 8.653 -8.253 -14.437 1.00 81.50 103 SER A N 1
ATOM 820 C CA . SER A 1 103 ? 9.946 -8.937 -14.355 1.00 81.50 103 SER A CA 1
ATOM 821 C C . SER A 1 103 ? 11.081 -7.991 -13.982 1.00 81.50 103 SER A C 1
ATOM 823 O O . SER A 1 103 ? 12.006 -8.392 -13.276 1.00 81.50 103 SER A O 1
ATOM 825 N N . LYS A 1 104 ? 11.000 -6.730 -14.416 1.00 86.12 104 LYS A N 1
ATOM 826 C CA . LYS A 1 104 ? 12.074 -5.737 -14.292 1.00 86.12 104 LYS A CA 1
ATOM 827 C C . LYS A 1 104 ? 11.660 -4.569 -13.419 1.00 86.12 104 LYS A C 1
ATOM 829 O O . LYS A 1 104 ? 10.499 -4.163 -13.437 1.00 86.12 104 LYS A O 1
ATOM 834 N N . ILE A 1 105 ? 12.623 -3.955 -12.733 1.00 85.50 105 ILE A N 1
ATOM 835 C CA . ILE A 1 105 ? 12.354 -2.802 -11.861 1.00 85.50 105 ILE A CA 1
ATOM 836 C C . ILE A 1 105 ? 11.676 -1.661 -12.631 1.00 85.50 105 ILE A C 1
ATOM 838 O O . ILE A 1 105 ? 10.756 -1.050 -12.102 1.00 85.50 105 ILE A O 1
ATOM 842 N N . ARG A 1 106 ? 12.040 -1.400 -13.893 1.00 84.19 106 ARG A N 1
ATOM 843 C CA . ARG A 1 106 ? 11.390 -0.347 -14.705 1.00 84.19 106 ARG A CA 1
ATOM 844 C C . ARG A 1 106 ? 9.865 -0.497 -14.842 1.00 84.19 106 ARG A C 1
ATOM 846 O O . ARG A 1 106 ? 9.167 0.495 -15.028 1.00 84.19 106 ARG A O 1
ATOM 853 N N . GLU A 1 107 ? 9.352 -1.727 -14.778 1.00 86.56 107 GLU A N 1
ATOM 854 C CA . GLU A 1 107 ? 7.937 -2.056 -15.007 1.00 86.56 107 GLU A CA 1
ATOM 855 C C . GLU A 1 107 ? 7.072 -1.806 -13.763 1.00 86.56 107 GLU A C 1
ATOM 857 O O . GLU A 1 107 ? 5.845 -1.817 -13.852 1.00 86.56 107 GLU A O 1
ATOM 862 N N . ILE A 1 108 ? 7.692 -1.528 -12.613 1.00 87.56 108 ILE A N 1
ATOM 863 C CA . ILE A 1 108 ? 6.987 -1.348 -11.344 1.00 87.56 108 ILE A CA 1
ATOM 864 C C . ILE A 1 108 ? 6.056 -0.130 -11.332 1.00 87.56 108 ILE A C 1
ATOM 866 O O . ILE A 1 108 ? 5.022 -0.163 -10.672 1.00 87.56 108 ILE A O 1
ATOM 870 N N . ASN A 1 109 ? 6.379 0.918 -12.099 1.00 85.88 109 ASN A N 1
ATOM 871 C CA . ASN A 1 109 ? 5.515 2.094 -12.226 1.00 85.88 109 ASN A CA 1
ATOM 872 C C . ASN A 1 109 ? 4.157 1.706 -12.825 1.00 85.88 109 ASN A C 1
ATOM 874 O O . ASN A 1 109 ? 3.120 2.021 -12.255 1.00 85.88 109 ASN A O 1
ATOM 878 N N . ASN A 1 110 ? 4.164 0.896 -13.890 1.00 87.44 110 ASN A N 1
ATOM 879 C CA . ASN A 1 110 ? 2.933 0.410 -14.518 1.00 87.44 110 ASN A CA 1
ATOM 880 C C . ASN A 1 110 ? 2.099 -0.446 -13.557 1.00 87.44 110 ASN A C 1
ATOM 882 O O . ASN A 1 110 ? 0.872 -0.468 -13.634 1.00 87.44 110 ASN A O 1
ATOM 886 N N . ALA A 1 111 ? 2.759 -1.179 -12.662 1.00 87.56 111 ALA A N 1
ATOM 887 C CA . ALA A 1 111 ? 2.082 -1.978 -11.656 1.00 87.56 111 ALA A CA 1
ATOM 888 C C . ALA A 1 111 ? 1.401 -1.121 -10.596 1.00 87.56 111 ALA A C 1
ATOM 890 O O . ALA A 1 111 ? 0.242 -1.372 -10.278 1.00 87.56 111 ALA A O 1
ATOM 891 N N . ALA A 1 112 ? 2.099 -0.103 -10.085 1.00 89.38 112 ALA A N 1
ATOM 892 C CA . ALA A 1 112 ? 1.517 0.870 -9.170 1.00 89.38 112 ALA A CA 1
ATOM 893 C C . ALA A 1 112 ? 0.308 1.564 -9.821 1.00 89.38 112 ALA A C 1
ATOM 895 O O . ALA A 1 112 ? -0.770 1.592 -9.230 1.00 89.38 112 ALA A O 1
ATOM 896 N N . ASP A 1 113 ? 0.434 1.985 -11.082 1.00 89.69 113 ASP A N 1
ATOM 897 C CA . ASP A 1 113 ? -0.660 2.603 -11.838 1.00 89.69 113 ASP A CA 1
ATOM 898 C C . ASP A 1 113 ? -1.857 1.662 -12.032 1.00 89.69 113 ASP A C 1
ATOM 900 O O . ASP A 1 113 ? -3.010 2.087 -11.977 1.00 89.69 113 ASP A O 1
ATOM 904 N N . ASN A 1 114 ? -1.618 0.369 -12.263 1.00 89.50 114 ASN A N 1
ATOM 905 C CA . ASN A 1 114 ? -2.694 -0.614 -12.392 1.00 89.50 114 ASN A CA 1
ATOM 906 C C . ASN A 1 114 ? -3.392 -0.888 -11.058 1.00 89.50 114 ASN A C 1
ATOM 908 O O . ASN A 1 114 ? -4.618 -0.982 -11.032 1.00 89.50 114 ASN A O 1
ATOM 912 N N . ILE A 1 115 ? -2.642 -0.945 -9.956 1.00 89.69 115 ILE A N 1
ATOM 913 C CA . ILE A 1 115 ? -3.202 -1.068 -8.605 1.00 89.69 115 ILE A CA 1
ATOM 914 C C . ILE A 1 115 ? -4.074 0.155 -8.287 1.00 89.69 115 ILE A C 1
ATOM 916 O O . ILE A 1 115 ? -5.191 0.001 -7.794 1.00 89.69 115 ILE A O 1
ATOM 920 N N . ALA A 1 116 ? -3.620 1.362 -8.636 1.00 90.00 116 ALA A N 1
ATOM 921 C CA . ALA A 1 116 ? -4.355 2.606 -8.406 1.00 90.00 116 ALA A CA 1
ATOM 922 C C . ALA A 1 116 ? -5.700 2.694 -9.157 1.00 90.00 116 ALA A C 1
ATOM 924 O O . ALA A 1 116 ? -6.564 3.473 -8.767 1.00 90.00 116 ALA A O 1
ATOM 925 N N . LYS A 1 117 ? -5.924 1.886 -10.205 1.00 88.88 117 LYS A N 1
ATOM 926 C CA . LYS A 1 117 ? -7.215 1.832 -10.924 1.00 88.88 117 LYS A CA 1
ATOM 927 C C . LYS A 1 117 ? -8.319 1.112 -10.149 1.00 88.88 117 LYS A C 1
ATOM 929 O O . LYS A 1 117 ? -9.477 1.171 -10.560 1.00 88.88 117 LYS A O 1
ATOM 934 N N . CYS A 1 118 ? -7.980 0.408 -9.072 1.00 88.69 118 CYS A N 1
ATOM 935 C CA . CYS A 1 118 ? -8.961 -0.270 -8.236 1.00 88.69 118 CYS A CA 1
ATOM 936 C C . CYS A 1 118 ? -9.940 0.733 -7.614 1.00 88.69 118 CYS A C 1
ATOM 938 O O . CYS A 1 118 ? -9.546 1.781 -7.109 1.00 88.69 118 CYS A O 1
ATOM 940 N N . GLU A 1 119 ? -11.228 0.393 -7.589 1.00 88.19 119 GLU A N 1
ATOM 941 C CA . GLU A 1 119 ? -12.271 1.295 -7.092 1.00 88.19 119 GLU A CA 1
ATOM 942 C C . GLU A 1 119 ? -12.122 1.655 -5.605 1.00 88.19 119 GLU A C 1
ATOM 944 O O . GLU A 1 119 ? -12.603 2.709 -5.186 1.00 88.19 119 GLU A O 1
ATOM 949 N N . TYR A 1 120 ? -11.429 0.822 -4.826 1.00 89.50 120 TYR A N 1
ATOM 950 C CA . TYR A 1 120 ? -11.210 0.997 -3.388 1.00 89.50 120 TYR A CA 1
ATOM 951 C C . TYR A 1 120 ? -9.934 1.782 -3.053 1.00 89.50 120 TYR A C 1
ATOM 953 O O . TYR A 1 120 ? -9.771 2.240 -1.919 1.00 89.50 120 TYR A O 1
ATOM 961 N N . ILE A 1 121 ? -9.032 1.926 -4.024 1.00 91.62 121 ILE A N 1
ATOM 962 C CA . ILE A 1 121 ? -7.717 2.542 -3.857 1.00 91.62 121 ILE A CA 1
ATOM 963 C C . ILE A 1 121 ? -7.794 3.990 -4.338 1.00 91.62 121 ILE A C 1
ATOM 965 O O . ILE A 1 121 ? -8.351 4.281 -5.391 1.00 91.62 121 ILE A O 1
ATOM 969 N N . ASP A 1 122 ? -7.274 4.902 -3.528 1.00 91.31 122 ASP A N 1
ATOM 970 C CA . ASP A 1 122 ? -7.140 6.316 -3.875 1.00 91.31 122 ASP A CA 1
ATOM 971 C C . ASP A 1 122 ? -5.831 6.563 -4.630 1.00 91.31 122 ASP A C 1
ATOM 973 O O . ASP A 1 122 ? -5.809 7.196 -5.682 1.00 91.31 122 ASP A O 1
ATOM 977 N N . ASN A 1 123 ? -4.730 6.006 -4.118 1.00 91.69 123 ASN A N 1
ATOM 978 C CA . ASN A 1 123 ? -3.414 6.140 -4.725 1.00 91.69 123 ASN A CA 1
ATOM 979 C C . ASN A 1 123 ? -2.537 4.922 -4.412 1.00 91.69 123 ASN A C 1
ATOM 981 O O . ASN A 1 123 ? -2.602 4.370 -3.314 1.00 91.69 123 ASN A O 1
ATOM 985 N N . ALA A 1 124 ? -1.673 4.545 -5.350 1.00 92.88 124 ALA A N 1
ATOM 986 C CA . ALA A 1 124 ? -0.598 3.589 -5.127 1.00 92.88 124 ALA A CA 1
ATOM 987 C C . ALA A 1 124 ? 0.711 4.209 -5.618 1.00 92.88 124 ALA A C 1
ATOM 989 O O . ALA A 1 124 ? 0.840 4.559 -6.789 1.00 92.88 124 ALA A O 1
ATOM 990 N N . SER A 1 125 ? 1.684 4.363 -4.724 1.00 91.69 125 SER A N 1
ATOM 991 C CA . SER A 1 125 ? 2.955 5.009 -5.043 1.00 91.69 125 SER A CA 1
ATOM 992 C C . SER A 1 125 ? 4.140 4.178 -4.581 1.00 91.69 125 SER A C 1
ATOM 994 O O . SER A 1 125 ? 4.075 3.412 -3.621 1.00 91.69 125 SER A O 1
ATOM 996 N N . ILE A 1 126 ? 5.259 4.314 -5.286 1.00 91.56 126 ILE A N 1
ATOM 997 C CA . ILE A 1 126 ? 6.497 3.632 -4.917 1.00 91.56 126 ILE A CA 1
ATOM 998 C C . ILE A 1 126 ? 7.165 4.453 -3.819 1.00 91.56 126 ILE A C 1
ATOM 1000 O O . ILE A 1 126 ? 7.615 5.573 -4.051 1.00 91.56 126 ILE A O 1
ATOM 1004 N N . GLN A 1 127 ? 7.225 3.896 -2.614 1.00 91.12 127 GLN A N 1
ATOM 1005 C CA . GLN A 1 127 ? 7.832 4.557 -1.464 1.00 91.12 127 GLN A CA 1
ATOM 1006 C C . GLN A 1 127 ? 9.357 4.452 -1.503 1.00 91.12 127 GLN A C 1
ATOM 1008 O O . GLN A 1 127 ? 10.065 5.402 -1.175 1.00 91.12 127 GLN A O 1
ATOM 1013 N N . SER A 1 128 ? 9.878 3.278 -1.866 1.00 87.19 128 SER A N 1
ATOM 1014 C CA . SER A 1 128 ? 11.317 3.063 -1.988 1.00 87.19 128 SER A CA 1
ATOM 1015 C C . SER A 1 128 ? 11.635 1.933 -2.956 1.00 87.19 128 SER A C 1
ATOM 1017 O O . SER A 1 128 ? 10.916 0.936 -3.030 1.00 87.19 128 SER A O 1
ATOM 1019 N N . THR A 1 129 ? 12.752 2.086 -3.661 1.00 86.81 129 THR A N 1
ATOM 1020 C CA . THR A 1 129 ? 13.290 1.090 -4.586 1.00 86.81 129 THR A CA 1
ATOM 1021 C C . THR A 1 129 ? 14.760 0.899 -4.268 1.00 86.81 129 THR A C 1
ATOM 1023 O O . THR A 1 129 ? 15.553 1.834 -4.366 1.00 86.81 129 THR A O 1
ATOM 1026 N N . ASN A 1 130 ? 15.145 -0.316 -3.898 1.00 87.06 130 ASN A N 1
ATOM 1027 C CA . ASN A 1 130 ? 16.540 -0.687 -3.762 1.00 87.06 130 ASN A CA 1
ATOM 1028 C C . ASN A 1 130 ? 16.993 -1.398 -5.038 1.00 87.06 130 ASN A C 1
ATOM 1030 O O . ASN A 1 130 ? 16.786 -2.596 -5.233 1.00 87.06 130 ASN A O 1
ATOM 1034 N N . LEU A 1 131 ? 17.632 -0.617 -5.906 1.00 82.25 131 LEU A N 1
ATOM 1035 C CA . LEU A 1 131 ? 18.142 -1.065 -7.198 1.00 82.25 131 LEU A CA 1
ATOM 1036 C C . LEU A 1 131 ? 19.252 -2.124 -7.086 1.00 82.25 131 LEU A C 1
ATOM 1038 O O . LEU A 1 131 ? 19.461 -2.888 -8.020 1.00 82.25 131 LEU A O 1
ATOM 1042 N N . GLY A 1 132 ? 19.958 -2.190 -5.952 1.00 78.19 132 GLY A N 1
ATOM 1043 C CA . GLY A 1 132 ? 21.063 -3.130 -5.752 1.00 78.19 132 GLY A CA 1
ATOM 1044 C C . GLY A 1 132 ? 20.617 -4.552 -5.407 1.00 78.19 132 GLY A C 1
ATOM 1045 O O . GLY A 1 132 ? 21.335 -5.503 -5.704 1.00 78.19 132 GLY A O 1
ATOM 1046 N N . ASN A 1 133 ? 19.448 -4.713 -4.781 1.00 81.06 133 ASN A N 1
ATOM 1047 C CA . ASN A 1 133 ? 18.915 -6.022 -4.379 1.00 81.06 133 ASN A CA 1
ATOM 1048 C C . ASN A 1 133 ? 17.513 -6.324 -4.934 1.0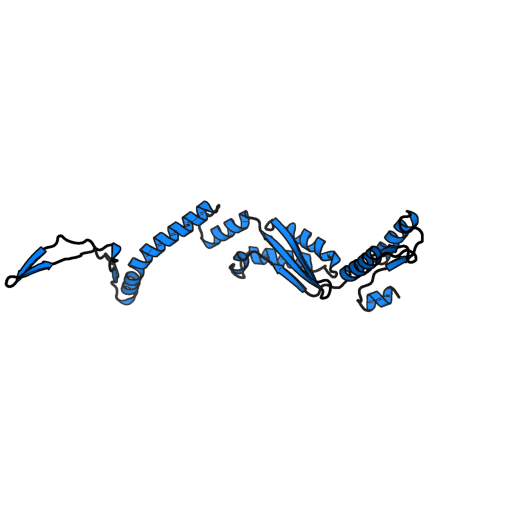0 81.06 133 ASN A C 1
ATOM 1050 O O . ASN A 1 133 ? 16.936 -7.350 -4.582 1.00 81.06 133 ASN A O 1
ATOM 1054 N N . GLY A 1 134 ? 16.966 -5.453 -5.786 1.00 83.44 134 GLY A N 1
ATOM 1055 C CA . GLY A 1 134 ? 15.670 -5.659 -6.432 1.00 83.44 134 GLY A CA 1
ATOM 1056 C C . GLY A 1 134 ? 14.489 -5.673 -5.461 1.00 83.44 134 GLY A C 1
ATOM 1057 O O . GLY A 1 134 ? 13.489 -6.335 -5.743 1.00 83.44 134 GLY A O 1
ATOM 1058 N N . LYS A 1 135 ? 14.606 -4.991 -4.312 1.00 90.25 135 LYS A N 1
ATOM 1059 C CA . LYS A 1 135 ? 13.521 -4.854 -3.331 1.00 90.25 135 LYS A CA 1
ATOM 1060 C C . LYS A 1 135 ? 12.774 -3.548 -3.532 1.00 90.25 135 LYS A C 1
ATOM 1062 O O . LYS A 1 135 ? 13.388 -2.483 -3.587 1.00 90.25 135 LYS A O 1
ATOM 1067 N N . ILE A 1 136 ? 11.453 -3.625 -3.586 1.00 90.88 136 ILE A N 1
ATOM 1068 C CA . ILE A 1 136 ? 10.582 -2.478 -3.849 1.00 90.88 136 ILE A CA 1
ATOM 1069 C C . ILE A 1 136 ? 9.507 -2.418 -2.771 1.00 90.88 136 ILE A C 1
ATOM 1071 O O . ILE A 1 136 ? 8.965 -3.450 -2.382 1.00 90.88 136 ILE A O 1
ATOM 1075 N N . VAL A 1 137 ? 9.195 -1.215 -2.294 1.00 92.81 137 VAL A N 1
ATOM 1076 C CA . VAL A 1 137 ? 8.061 -0.950 -1.408 1.00 92.81 137 VAL A CA 1
ATOM 1077 C C . VAL A 1 137 ? 7.042 -0.075 -2.132 1.00 92.81 137 VAL A C 1
ATOM 1079 O O . VAL A 1 137 ? 7.360 1.051 -2.519 1.00 92.81 137 VAL A O 1
ATOM 1082 N N . ILE A 1 138 ? 5.824 -0.588 -2.287 1.00 92.69 138 ILE A N 1
ATOM 1083 C CA . ILE A 1 138 ? 4.660 0.150 -2.791 1.00 92.69 138 ILE A CA 1
ATOM 1084 C C . ILE A 1 138 ? 3.765 0.490 -1.601 1.00 92.69 138 ILE A C 1
ATOM 1086 O O . ILE A 1 138 ? 3.408 -0.400 -0.831 1.00 92.69 138 ILE A O 1
ATOM 1090 N N . ASP A 1 139 ? 3.400 1.758 -1.456 1.00 94.06 139 ASP A N 1
ATOM 1091 C CA . ASP A 1 139 ? 2.430 2.232 -0.472 1.00 94.06 139 ASP A CA 1
ATOM 1092 C C . ASP A 1 139 ? 1.070 2.435 -1.135 1.00 94.06 139 ASP A C 1
ATOM 1094 O O . ASP A 1 139 ? 0.964 3.076 -2.183 1.00 94.06 139 ASP A O 1
ATOM 1098 N N . ILE A 1 140 ? 0.034 1.850 -0.538 1.00 92.56 140 ILE A N 1
ATOM 1099 C CA . ILE A 1 140 ? -1.339 1.920 -1.027 1.00 92.56 140 ILE A CA 1
ATOM 1100 C C . ILE A 1 140 ? -2.158 2.759 -0.053 1.00 92.56 140 ILE A C 1
ATOM 1102 O O . ILE A 1 140 ? -2.327 2.410 1.118 1.00 92.56 140 ILE A O 1
ATOM 1106 N N . LYS A 1 141 ? -2.744 3.833 -0.574 1.00 91.81 141 LYS A N 1
ATOM 1107 C CA . LYS A 1 141 ? -3.750 4.637 0.112 1.00 91.81 141 LYS A CA 1
ATOM 1108 C C . LYS A 1 141 ? -5.132 4.227 -0.358 1.00 91.81 141 LYS A C 1
ATOM 1110 O O . LYS A 1 141 ? -5.425 4.217 -1.549 1.00 91.81 141 LYS A O 1
ATOM 1115 N N . MET A 1 142 ? -5.978 3.892 0.601 1.00 91.06 142 MET A N 1
ATOM 1116 C CA . MET A 1 142 ? -7.372 3.536 0.365 1.00 91.06 142 MET A CA 1
ATOM 1117 C C . MET A 1 142 ? -8.237 4.792 0.387 1.00 91.06 142 MET A C 1
ATOM 1119 O O . MET A 1 142 ? -7.895 5.757 1.067 1.00 91.06 142 MET A O 1
ATOM 1123 N N . LYS A 1 143 ? -9.376 4.756 -0.301 1.00 90.19 143 LYS A N 1
ATOM 1124 C CA . LYS A 1 143 ? -10.346 5.853 -0.247 1.00 90.19 143 LYS A CA 1
ATOM 1125 C C . LYS A 1 143 ? -10.999 5.948 1.132 1.00 90.19 143 LYS A C 1
ATOM 1127 O O . LYS A 1 143 ? -11.344 4.930 1.736 1.00 90.19 143 LYS A O 1
ATOM 1132 N N . ASP A 1 144 ? -11.246 7.174 1.587 1.00 84.25 144 ASP A N 1
ATOM 1133 C CA . ASP A 1 144 ? -11.834 7.445 2.907 1.00 84.25 144 ASP A CA 1
ATOM 1134 C C . ASP A 1 144 ? -13.220 6.804 3.080 1.00 84.25 144 ASP A C 1
ATOM 1136 O O . ASP A 1 144 ? -13.559 6.298 4.150 1.00 84.25 144 ASP A O 1
ATOM 1140 N N . ASN A 1 145 ? -14.015 6.737 2.008 1.00 86.44 145 ASN A N 1
ATOM 1141 C CA . ASN A 1 145 ? -15.333 6.097 2.040 1.00 86.44 145 ASN A CA 1
ATOM 1142 C C . ASN A 1 145 ? -15.265 4.600 2.396 1.00 86.44 145 ASN A C 1
ATOM 1144 O O . ASN A 1 145 ? -16.175 4.080 3.040 1.00 86.44 145 ASN A O 1
ATOM 1148 N N . ILE A 1 146 ? -14.188 3.907 2.018 1.00 90.00 146 ILE A N 1
ATOM 1149 C CA . ILE A 1 146 ? -13.987 2.489 2.320 1.00 90.00 146 ILE A CA 1
ATOM 1150 C C . ILE A 1 146 ? -13.649 2.294 3.790 1.00 90.00 146 ILE A C 1
ATOM 1152 O O . ILE A 1 146 ? -14.161 1.361 4.405 1.00 90.00 146 ILE A O 1
ATOM 1156 N N . TYR A 1 147 ? -12.867 3.196 4.379 1.00 88.25 147 TYR A N 1
ATOM 1157 C CA . TYR A 1 147 ? -12.573 3.159 5.808 1.00 88.25 147 TYR A CA 1
ATOM 1158 C C . TYR A 1 147 ? -13.855 3.231 6.655 1.00 88.25 147 TYR A C 1
ATOM 1160 O O . TYR A 1 147 ? -14.097 2.359 7.490 1.00 88.25 147 TYR A O 1
ATOM 1168 N N . TYR A 1 148 ? -14.723 4.208 6.383 1.00 88.50 148 TYR A N 1
ATOM 1169 C CA . TYR A 1 148 ? -16.003 4.363 7.084 1.00 88.50 148 TYR A CA 1
ATOM 1170 C C . TYR A 1 148 ? -16.978 3.210 6.823 1.00 88.50 148 TYR A C 1
ATOM 1172 O O . TYR A 1 148 ? -17.663 2.756 7.742 1.00 88.50 148 TYR A O 1
ATOM 1180 N N . LYS A 1 149 ? -17.002 2.675 5.597 1.00 88.56 149 LYS A N 1
ATOM 1181 C CA . LYS A 1 149 ? -17.800 1.490 5.259 1.00 88.56 149 LYS A CA 1
ATOM 1182 C C . LYS A 1 149 ? -17.387 0.279 6.100 1.00 88.56 149 LYS A C 1
ATOM 1184 O O . LYS A 1 149 ? -18.244 -0.354 6.707 1.00 88.56 149 LYS A O 1
ATOM 1189 N N . ILE A 1 150 ? -16.086 0.002 6.199 1.00 89.00 150 ILE A N 1
ATOM 1190 C CA . ILE A 1 150 ? -15.553 -1.091 7.028 1.00 89.00 150 ILE A CA 1
ATOM 1191 C C . ILE A 1 150 ? -15.901 -0.888 8.500 1.00 89.00 150 ILE A C 1
ATOM 1193 O O . ILE A 1 150 ? -16.309 -1.833 9.171 1.00 89.00 150 ILE A O 1
ATOM 1197 N N . LEU A 1 151 ? -15.726 0.331 9.016 1.00 87.94 151 LEU A N 1
ATOM 1198 C CA . LEU A 1 151 ? -16.078 0.637 10.400 1.00 87.94 151 LEU A CA 1
ATOM 1199 C C . LEU A 1 151 ? -17.563 0.403 10.657 1.00 87.94 151 LEU A C 1
ATOM 1201 O O . LEU A 1 151 ? -17.909 -0.168 11.686 1.00 87.94 151 LEU A O 1
ATOM 1205 N N . SER A 1 152 ? -18.417 0.795 9.713 1.00 90.06 152 SER A N 1
ATOM 1206 C CA . SER A 1 152 ? -19.859 0.599 9.826 1.00 90.06 152 SER A CA 1
ATOM 1207 C C . SER A 1 152 ? -20.240 -0.882 9.828 1.00 90.06 152 SER A C 1
ATOM 1209 O O . SER A 1 152 ? -21.055 -1.313 10.642 1.00 90.06 152 SER A O 1
ATOM 1211 N N . GLU A 1 153 ? -19.610 -1.680 8.959 1.00 87.38 153 GLU A N 1
ATOM 1212 C CA . GLU A 1 153 ? -19.777 -3.139 8.908 1.00 87.38 153 GLU A CA 1
ATOM 1213 C C . GLU A 1 153 ? -19.318 -3.801 10.218 1.00 87.38 153 GLU A C 1
ATOM 1215 O O . GLU A 1 153 ? -20.029 -4.637 10.773 1.00 87.38 153 GLU A O 1
ATOM 1220 N N . ALA A 1 154 ? -18.164 -3.396 10.755 1.00 85.56 154 ALA A N 1
ATOM 1221 C CA . ALA A 1 154 ? -17.614 -3.948 11.993 1.00 85.56 154 ALA A CA 1
ATOM 1222 C C . ALA A 1 154 ? -18.409 -3.536 13.244 1.00 85.56 154 ALA A C 1
ATOM 1224 O O . ALA A 1 154 ? -18.583 -4.338 14.161 1.00 85.56 154 ALA A O 1
ATOM 1225 N N . ALA A 1 155 ? -18.892 -2.293 13.291 1.00 86.31 155 ALA A N 1
ATOM 1226 C CA . ALA A 1 155 ? -19.716 -1.764 14.376 1.00 86.31 155 ALA A CA 1
ATOM 1227 C C . ALA A 1 155 ? -21.190 -2.186 14.274 1.00 86.31 155 ALA A C 1
ATOM 1229 O O . ALA A 1 155 ? -21.958 -1.957 15.209 1.00 86.31 155 ALA A O 1
ATOM 1230 N N . ASN A 1 156 ? -21.598 -2.763 13.139 1.00 86.31 156 ASN A N 1
ATOM 1231 C CA . ASN A 1 156 ? -22.992 -3.044 12.804 1.00 86.31 156 ASN A CA 1
ATOM 1232 C C . ASN A 1 156 ? -23.906 -1.816 13.026 1.00 86.31 156 ASN A C 1
ATOM 1234 O O . ASN A 1 156 ? -25.025 -1.926 13.522 1.00 86.31 156 ASN A O 1
ATOM 1238 N N . THR A 1 157 ? -23.372 -0.626 12.739 1.00 89.00 157 THR A N 1
ATOM 1239 C CA . THR A 1 157 ? -23.978 0.697 12.958 1.00 89.00 157 THR A CA 1
ATOM 1240 C C . THR A 1 157 ? -23.425 1.646 11.900 1.00 89.00 157 THR A C 1
ATOM 1242 O O . THR A 1 157 ? -22.260 1.542 11.539 1.00 89.00 157 THR A O 1
ATOM 1245 N N . GLU A 1 158 ? -24.226 2.582 11.397 1.00 89.81 158 GLU A N 1
ATOM 1246 C CA . GLU A 1 158 ? -23.772 3.531 10.377 1.00 89.81 158 GLU A CA 1
ATOM 1247 C C . GLU A 1 158 ? -22.792 4.572 10.954 1.00 89.81 158 GLU A C 1
ATOM 1249 O O . GLU A 1 158 ? -23.130 5.342 11.856 1.00 89.81 158 GLU A O 1
ATOM 1254 N N . ILE A 1 159 ? -21.569 4.598 10.418 1.00 89.94 159 ILE A N 1
ATOM 1255 C CA . ILE A 1 159 ? -20.501 5.547 10.746 1.00 89.94 159 ILE A CA 1
ATOM 1256 C C . ILE A 1 159 ? -19.984 6.128 9.429 1.00 89.94 159 ILE A C 1
ATOM 1258 O O . ILE A 1 159 ? -19.185 5.503 8.743 1.00 89.94 159 ILE A O 1
ATOM 1262 N N . ALA A 1 160 ? -20.421 7.335 9.082 1.00 87.69 160 ALA A N 1
ATOM 1263 C CA . ALA A 1 160 ? -20.095 8.021 7.830 1.00 87.69 160 ALA A CA 1
ATOM 1264 C C . ALA A 1 160 ? -19.093 9.183 7.997 1.00 87.69 160 ALA A C 1
ATOM 1266 O O . ALA A 1 160 ? -18.772 9.861 7.024 1.00 87.69 160 ALA A O 1
ATOM 1267 N N . SER A 1 161 ? -18.634 9.473 9.221 1.00 89.50 161 SER A N 1
ATOM 1268 C CA . SER A 1 161 ? -17.704 10.580 9.497 1.00 89.50 161 SER A CA 1
ATOM 1269 C C . SER A 1 161 ? -16.944 10.406 10.811 1.00 89.50 161 SER A C 1
ATOM 1271 O O . SER A 1 161 ? -17.394 9.690 11.709 1.00 89.50 161 SER A O 1
ATOM 1273 N N . ASP A 1 162 ? -15.847 11.149 10.970 1.00 88.88 162 ASP A N 1
ATOM 1274 C CA . ASP A 1 162 ? -15.081 11.207 12.225 1.00 88.88 162 ASP A CA 1
ATOM 1275 C C . ASP A 1 162 ? -15.926 11.670 13.415 1.00 88.88 162 ASP A C 1
ATOM 1277 O O . ASP A 1 162 ? -15.786 11.149 14.519 1.00 88.88 162 ASP A O 1
ATOM 1281 N N . ALA A 1 163 ? -16.851 12.610 13.202 1.00 90.88 163 ALA A N 1
ATOM 1282 C CA . ALA A 1 163 ? -17.751 13.071 14.255 1.00 90.88 163 ALA A CA 1
ATOM 1283 C C . ALA A 1 163 ? -18.677 11.945 14.747 1.00 90.88 163 ALA A C 1
ATOM 1285 O O . ALA A 1 163 ? -18.886 11.790 15.952 1.00 90.88 163 ALA A O 1
ATOM 1286 N N . GLN A 1 164 ? -19.204 11.130 13.827 1.00 90.19 164 GLN A N 1
ATOM 1287 C CA . GLN A 1 164 ? -20.024 9.967 14.176 1.00 90.19 164 GLN A CA 1
ATOM 1288 C C . GLN A 1 164 ? -19.195 8.862 14.830 1.00 90.19 164 GLN A C 1
ATOM 1290 O O . GLN A 1 164 ? -19.661 8.265 15.796 1.00 90.19 164 GLN A O 1
ATOM 1295 N N . LEU A 1 165 ? -17.959 8.637 14.375 1.00 90.56 165 LEU A N 1
ATOM 1296 C CA . LEU A 1 165 ? -17.042 7.691 15.010 1.00 90.56 165 LEU A CA 1
ATOM 1297 C C . LEU A 1 165 ? -16.736 8.102 16.457 1.00 90.56 165 LEU A C 1
ATOM 1299 O O . LEU A 1 165 ? -16.847 7.286 17.368 1.00 90.56 165 LEU A O 1
ATOM 1303 N N . MET A 1 166 ? -16.412 9.376 16.688 1.00 91.62 166 MET A N 1
ATOM 1304 C CA . MET A 1 166 ? -16.151 9.906 18.029 1.00 91.62 166 MET A CA 1
ATOM 1305 C C . MET A 1 166 ? -17.371 9.797 18.938 1.00 91.62 166 MET A C 1
ATOM 1307 O O . MET A 1 166 ? -17.239 9.417 20.104 1.00 91.62 166 MET A O 1
ATOM 1311 N N . LYS A 1 167 ? -18.564 10.089 18.409 1.00 91.00 167 LYS A N 1
ATOM 1312 C CA . LYS A 1 167 ? -19.816 9.890 19.139 1.00 91.00 167 LYS A CA 1
ATOM 1313 C C . LYS A 1 167 ? -20.017 8.419 19.503 1.00 91.00 167 LYS A C 1
ATOM 1315 O O . LYS A 1 167 ? -20.230 8.124 20.670 1.00 91.00 167 LYS A O 1
ATOM 1320 N N . TYR A 1 168 ? -19.857 7.507 18.546 1.00 91.62 168 TYR A N 1
ATOM 1321 C CA . TYR A 1 168 ? -19.999 6.069 18.769 1.00 91.62 168 TYR A CA 1
ATOM 1322 C C . TYR A 1 168 ? -19.035 5.550 19.847 1.00 91.62 168 TYR A C 1
ATOM 1324 O O . TYR A 1 168 ? -19.450 4.840 20.759 1.00 91.62 168 TYR A O 1
ATOM 1332 N N . VAL A 1 169 ? -17.763 5.960 19.807 1.00 92.38 169 VAL A N 1
ATOM 1333 C CA . VAL A 1 169 ? -16.767 5.587 20.829 1.00 92.38 169 VAL A CA 1
ATOM 1334 C C . VAL A 1 169 ? -17.121 6.168 22.202 1.00 92.38 169 VAL A C 1
ATOM 1336 O O . VAL A 1 169 ? -16.964 5.490 23.218 1.00 92.38 169 VAL A O 1
ATOM 1339 N N . THR A 1 170 ? -17.619 7.404 22.252 1.00 92.00 170 THR A N 1
ATOM 1340 C CA . THR A 1 170 ? -18.031 8.054 23.507 1.00 92.00 170 THR A CA 1
ATOM 1341 C C . THR A 1 170 ? -19.248 7.358 24.115 1.00 92.00 170 THR A C 1
ATOM 1343 O O . THR A 1 170 ? -19.243 7.050 25.309 1.00 92.00 170 THR A O 1
ATOM 1346 N N . ASP A 1 171 ? -20.246 7.042 23.290 1.00 91.56 171 ASP A N 1
ATOM 1347 C CA . ASP A 1 171 ? -21.458 6.331 23.694 1.00 91.56 171 ASP A CA 1
ATOM 1348 C C . ASP A 1 171 ? -21.109 4.915 24.180 1.00 91.56 171 ASP A C 1
ATOM 1350 O O . ASP A 1 171 ? -21.547 4.513 25.258 1.00 91.56 171 ASP A O 1
ATOM 1354 N N . LEU A 1 172 ? -20.232 4.193 23.470 1.00 91.81 172 LEU A N 1
ATOM 1355 C CA . LEU A 1 172 ? -19.717 2.893 23.914 1.00 91.81 172 LEU A CA 1
ATOM 1356 C C . LEU A 1 172 ? -18.952 2.981 25.233 1.00 91.81 172 LEU A C 1
ATOM 1358 O O . LEU A 1 172 ? -19.112 2.110 26.082 1.00 91.81 172 LEU A O 1
ATOM 1362 N N . SER A 1 173 ? -18.137 4.017 25.437 1.00 92.56 173 SER A N 1
ATOM 1363 C CA . SER A 1 173 ? -17.414 4.199 26.698 1.00 92.56 173 SER A CA 1
ATOM 1364 C C . SER A 1 173 ? -18.373 4.441 27.866 1.00 92.56 173 SER A C 1
ATOM 1366 O O . SER A 1 173 ? -18.195 3.870 28.944 1.00 92.56 173 SER A O 1
ATOM 1368 N N . ALA A 1 174 ? -19.417 5.247 27.656 1.00 90.50 174 ALA A N 1
ATOM 1369 C CA . ALA A 1 174 ? -20.459 5.477 28.652 1.00 90.50 174 ALA A CA 1
ATOM 1370 C C . ALA A 1 174 ? -21.249 4.190 28.944 1.00 90.50 174 ALA A C 1
ATOM 1372 O O . ALA A 1 174 ? -21.402 3.814 30.106 1.00 90.50 174 ALA A O 1
ATOM 1373 N N . MET A 1 175 ? -21.667 3.463 27.905 1.00 90.31 175 MET A N 1
ATOM 1374 C CA . MET A 1 175 ? -22.351 2.174 28.043 1.00 90.31 175 MET A CA 1
ATOM 1375 C C . MET A 1 175 ? -21.478 1.132 28.744 1.00 90.31 175 MET A C 1
ATOM 1377 O O . MET A 1 175 ? -21.974 0.401 29.593 1.00 90.31 175 MET A O 1
ATOM 1381 N N . GLN A 1 176 ? -20.179 1.077 28.444 1.00 90.00 176 GLN A N 1
ATOM 1382 C CA . GLN A 1 176 ? -19.242 0.162 29.090 1.00 90.00 176 GLN A CA 1
ATOM 1383 C C . GLN A 1 176 ? -19.092 0.473 30.581 1.00 90.00 176 GLN A C 1
ATOM 1385 O O . GLN A 1 176 ? -19.034 -0.452 31.387 1.00 90.00 176 GLN A O 1
ATOM 1390 N N . LYS A 1 177 ? -19.065 1.754 30.973 1.00 86.06 177 LYS A N 1
ATOM 1391 C CA . LYS A 1 177 ? -19.039 2.145 32.391 1.00 86.06 177 LYS A CA 1
ATOM 1392 C C . LYS A 1 177 ? -20.282 1.665 33.128 1.00 86.06 177 LYS A C 1
ATOM 1394 O O . LYS A 1 177 ? -20.141 1.056 34.183 1.00 86.06 177 LYS A O 1
ATOM 1399 N N . GLU A 1 178 ? -21.468 1.896 32.570 1.00 83.25 178 GLU A N 1
ATOM 1400 C CA . GLU A 1 178 ? -22.717 1.435 33.185 1.00 83.25 178 GLU A CA 1
ATOM 1401 C C . GLU A 1 178 ? -22.814 -0.095 33.192 1.00 83.25 178 GLU A C 1
ATOM 1403 O O . GLU A 1 178 ? -23.140 -0.683 34.221 1.00 83.25 178 GLU A O 1
ATOM 1408 N N . TYR A 1 179 ? -22.432 -0.763 32.099 1.00 86.44 179 TYR A N 1
ATOM 1409 C CA . TYR A 1 179 ? -22.379 -2.224 32.031 1.00 86.44 179 TYR A CA 1
ATOM 1410 C C . TYR A 1 179 ? -21.430 -2.807 33.081 1.00 86.44 179 TYR A C 1
ATOM 1412 O O . TYR A 1 179 ? -21.788 -3.768 33.752 1.00 86.44 179 TYR A O 1
ATOM 1420 N N . ASN A 1 180 ? -20.253 -2.212 33.289 1.00 84.06 180 ASN A N 1
ATOM 1421 C CA . ASN A 1 180 ? -19.296 -2.684 34.290 1.00 84.06 180 ASN A CA 1
ATOM 1422 C C . ASN A 1 180 ? -19.863 -2.651 35.718 1.00 84.06 180 ASN A C 1
ATOM 1424 O O . ASN A 1 180 ? -19.485 -3.503 36.519 1.00 84.06 180 ASN A O 1
ATOM 1428 N N . LYS A 1 181 ? -20.789 -1.733 36.037 1.00 80.50 181 LYS A N 1
ATOM 1429 C CA . LYS A 1 181 ? -21.465 -1.710 37.348 1.00 80.50 181 LYS A CA 1
ATOM 1430 C C . LYS A 1 181 ? -22.323 -2.956 37.559 1.00 80.50 181 LYS A C 1
ATOM 1432 O O . LYS A 1 181 ? -22.325 -3.539 38.638 1.00 80.50 181 LYS A O 1
ATOM 1437 N N . VAL A 1 182 ? -23.041 -3.379 36.520 1.00 83.62 182 VAL A N 1
ATOM 1438 C CA . VAL A 1 182 ? -23.974 -4.516 36.576 1.00 83.62 182 VAL A CA 1
ATOM 1439 C C . VAL A 1 182 ? -23.352 -5.851 36.164 1.00 83.62 182 VAL A C 1
ATOM 1441 O O . VAL A 1 182 ? -23.929 -6.895 36.458 1.00 83.62 182 VAL A O 1
ATOM 1444 N N . ALA A 1 183 ? -22.179 -5.852 35.528 1.00 84.88 183 ALA A N 1
ATOM 1445 C CA . ALA A 1 183 ? -21.533 -7.047 34.985 1.00 84.88 183 ALA A CA 1
ATOM 1446 C C . ALA A 1 183 ? -21.324 -8.137 36.047 1.00 84.88 183 ALA A C 1
ATOM 1448 O O . ALA A 1 183 ? -21.675 -9.292 35.813 1.00 84.88 183 ALA A O 1
ATOM 1449 N N . TYR A 1 184 ? -20.835 -7.756 37.231 1.00 81.19 184 TYR A N 1
ATOM 1450 C CA . TYR A 1 184 ? -20.627 -8.689 38.341 1.00 81.19 184 TYR A CA 1
ATOM 1451 C C . TYR A 1 184 ? -21.949 -9.292 38.841 1.00 81.19 184 TYR A C 1
ATOM 1453 O O . TYR A 1 184 ? -22.057 -10.502 39.022 1.00 81.19 184 TYR A O 1
ATOM 1461 N N . ALA A 1 185 ? -22.989 -8.465 38.985 1.00 82.06 185 ALA A N 1
ATOM 1462 C CA . ALA A 1 185 ? -24.311 -8.924 39.403 1.00 82.06 185 ALA A CA 1
ATOM 1463 C C . ALA A 1 185 ? -24.927 -9.897 38.383 1.00 82.06 185 ALA A C 1
ATOM 1465 O O . ALA A 1 185 ? -25.505 -10.911 38.763 1.00 82.06 185 ALA A O 1
ATOM 1466 N N . LEU A 1 186 ? -24.768 -9.638 37.082 1.00 84.12 186 LEU A N 1
ATOM 1467 C CA . LEU A 1 186 ? -25.237 -10.538 36.022 1.00 84.12 186 LEU A CA 1
ATOM 1468 C C . LEU A 1 186 ? -24.526 -11.899 36.052 1.00 84.12 186 LEU A C 1
ATOM 1470 O O . LEU A 1 186 ? -25.132 -12.927 35.742 1.00 84.12 186 LEU A O 1
ATOM 1474 N N . GLU A 1 187 ? -23.251 -11.926 36.427 1.00 83.69 187 GLU A N 1
ATOM 1475 C CA . GLU A 1 187 ? -22.485 -13.161 36.591 1.00 83.69 187 GLU A CA 1
ATOM 1476 C C . GLU A 1 187 ? -22.919 -13.949 37.841 1.00 83.69 187 GLU A C 1
ATOM 1478 O O . GLU A 1 187 ? -23.038 -15.180 37.800 1.00 83.69 187 GLU A O 1
ATOM 1483 N N . GLU A 1 188 ? -23.275 -13.255 38.926 1.00 82.75 188 GLU A N 1
ATOM 1484 C CA . GLU A 1 188 ? -23.909 -13.872 40.097 1.00 82.75 188 GLU A CA 1
ATOM 1485 C C . GLU A 1 188 ? -25.283 -14.466 39.772 1.00 82.75 188 GLU A C 1
ATOM 1487 O O . GLU A 1 188 ? -25.551 -15.601 40.161 1.00 82.75 188 GLU A O 1
ATOM 1492 N N . VAL A 1 189 ? -26.121 -13.786 38.982 1.00 87.44 189 VAL A N 1
ATOM 1493 C CA . VAL A 1 189 ? -27.410 -14.347 38.535 1.00 87.44 189 VAL A CA 1
ATOM 1494 C C . VAL A 1 189 ? -27.198 -15.642 37.753 1.00 87.44 189 VAL A C 1
ATOM 1496 O O . VAL A 1 189 ? -27.842 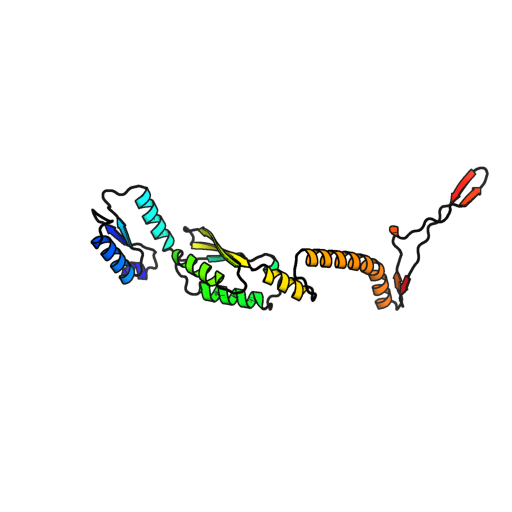-16.648 38.044 1.00 87.44 189 VAL A O 1
ATOM 1499 N N . LYS A 1 190 ? -26.253 -15.663 36.805 1.00 85.62 190 LYS A N 1
ATOM 1500 C CA . LYS A 1 190 ? -25.959 -16.868 36.009 1.00 85.62 190 LYS A CA 1
ATOM 1501 C C . LYS A 1 190 ? -25.466 -18.049 36.848 1.00 85.62 190 LYS A C 1
ATOM 1503 O O . LYS A 1 190 ? -25.697 -19.190 36.459 1.00 85.62 190 LYS A O 1
ATOM 1508 N N . SER A 1 191 ? -24.771 -17.792 37.955 1.00 85.62 191 SER A N 1
ATOM 1509 C CA . SER A 1 191 ? -24.151 -18.836 38.785 1.00 85.62 191 SER A CA 1
ATOM 1510 C C . SER A 1 191 ? -24.996 -19.258 39.992 1.00 85.62 191 SER A C 1
ATOM 1512 O O . SER A 1 191 ? -25.002 -20.435 40.348 1.00 85.62 191 SER A O 1
ATOM 1514 N N . LYS A 1 192 ? -25.706 -18.320 40.624 1.00 85.75 192 LYS A N 1
ATOM 1515 C CA . LYS A 1 192 ? -26.423 -18.497 41.899 1.00 85.75 192 LYS A CA 1
ATOM 1516 C C . LYS A 1 192 ? -27.935 -18.267 41.790 1.00 85.75 192 LYS A C 1
ATOM 1518 O O . LYS A 1 192 ? -28.648 -18.558 42.746 1.00 85.75 192 LYS A O 1
ATOM 1523 N N . GLY A 1 193 ? -28.428 -17.747 40.662 1.00 77.81 193 GLY A N 1
ATOM 1524 C CA . GLY A 1 193 ? -29.843 -17.410 40.450 1.00 77.81 193 GLY A CA 1
ATOM 1525 C C . GLY A 1 193 ? -30.280 -16.064 41.041 1.00 77.81 193 GLY A C 1
ATOM 1526 O O . GLY A 1 193 ? -31.464 -15.757 41.023 1.00 77.81 193 GLY A O 1
ATOM 1527 N N . TYR A 1 194 ? -29.351 -15.272 41.582 1.00 77.75 194 TYR A N 1
ATOM 1528 C CA . TYR A 1 194 ? -29.582 -13.896 42.028 1.00 77.75 194 TYR A CA 1
ATOM 1529 C C . TYR A 1 194 ? -28.259 -13.118 42.020 1.00 77.75 194 TYR A C 1
ATOM 1531 O O . TYR A 1 194 ? -27.198 -13.716 42.207 1.00 77.75 194 TYR A O 1
ATOM 1539 N N . GLY A 1 195 ? -28.310 -11.797 41.838 1.00 78.62 195 GLY A N 1
ATOM 1540 C CA . GLY A 1 195 ? -27.128 -10.934 41.849 1.00 78.62 195 GLY A CA 1
ATOM 1541 C C . GLY A 1 195 ? -27.400 -9.554 42.433 1.00 78.62 195 GLY A C 1
ATOM 1542 O O . GLY A 1 195 ? -28.509 -9.019 42.328 1.00 78.62 195 GLY A O 1
ATOM 1543 N N . ILE A 1 196 ? -26.381 -8.980 43.072 1.00 77.81 196 ILE A N 1
ATOM 1544 C CA . ILE A 1 196 ? -26.467 -7.666 43.718 1.00 77.81 196 ILE A CA 1
ATOM 1545 C C . ILE A 1 196 ? -25.514 -6.698 43.025 1.00 77.81 196 ILE A C 1
ATOM 1547 O O . ILE A 1 196 ? -24.309 -6.934 42.935 1.00 77.81 196 ILE A O 1
ATOM 1551 N N . VAL A 1 197 ? -26.053 -5.575 42.560 1.00 79.94 197 VAL A N 1
ATOM 1552 C CA . VAL A 1 197 ? -25.263 -4.467 42.021 1.00 79.94 197 VAL A CA 1
ATOM 1553 C C . VAL A 1 197 ? -24.789 -3.629 43.199 1.00 79.94 197 VAL A C 1
ATOM 1555 O O . VAL A 1 197 ? -25.598 -3.003 43.889 1.00 79.94 197 VAL A O 1
ATOM 1558 N N . THR A 1 198 ? -23.481 -3.647 43.451 1.00 72.44 198 THR A N 1
ATOM 1559 C CA . THR A 1 198 ? -22.890 -2.834 44.518 1.00 72.44 198 THR A CA 1
ATOM 1560 C C . THR A 1 198 ? -22.685 -1.411 43.993 1.00 72.44 198 THR A C 1
ATOM 1562 O O . THR A 1 198 ? -22.038 -1.259 42.957 1.00 72.44 198 THR A O 1
ATOM 1565 N N . PRO A 1 199 ? -23.225 -0.379 44.662 1.00 70.12 199 PRO A N 1
ATOM 1566 C CA . PRO A 1 199 ? -23.060 1.001 44.225 1.00 70.12 199 PRO A CA 1
ATOM 1567 C C . PRO A 1 199 ? -21.601 1.456 44.317 1.00 70.12 199 PRO A C 1
ATOM 1569 O O . PRO A 1 199 ? -20.845 1.020 45.192 1.00 70.12 199 PRO A O 1
ATOM 1572 N N . ASN A 1 200 ? -21.211 2.356 43.418 1.00 70.75 200 ASN A N 1
ATOM 1573 C CA . ASN A 1 200 ? -19.862 2.918 43.403 1.00 70.75 200 ASN A CA 1
ATOM 1574 C C . ASN A 1 200 ? -19.687 4.016 44.462 1.00 70.75 200 ASN A C 1
ATOM 1576 O O . ASN A 1 200 ? -20.652 4.610 44.936 1.00 70.75 200 ASN A O 1
ATOM 1580 N N . ILE A 1 201 ? -18.431 4.333 44.801 1.00 69.00 201 ILE A N 1
ATOM 1581 C CA . ILE A 1 201 ? -18.100 5.412 45.753 1.00 69.00 201 ILE A CA 1
ATOM 1582 C C . ILE A 1 201 ? -18.697 6.759 45.315 1.00 69.00 201 ILE A C 1
ATOM 1584 O O . ILE A 1 201 ? -19.159 7.520 46.159 1.00 69.00 201 ILE A O 1
ATOM 1588 N N . ASP A 1 202 ? -18.755 7.016 44.007 1.00 71.69 202 ASP A N 1
ATOM 1589 C CA . ASP A 1 202 ? -19.328 8.243 43.435 1.00 71.69 202 ASP A CA 1
ATOM 1590 C C . ASP A 1 202 ? -20.861 8.334 43.595 1.00 71.69 202 ASP A C 1
ATOM 1592 O O . ASP A 1 202 ? -21.445 9.397 43.397 1.00 71.69 202 ASP A O 1
ATOM 1596 N N . GLU A 1 203 ? -21.518 7.229 43.959 1.00 70.00 203 GLU A N 1
ATOM 1597 C CA . GLU A 1 203 ? -22.967 7.123 44.188 1.00 70.00 203 GLU A CA 1
ATOM 1598 C C . GLU A 1 203 ? -23.315 7.164 45.690 1.00 70.00 203 GLU A C 1
ATOM 1600 O O . GLU A 1 203 ? -24.490 7.094 46.059 1.00 70.00 203 GLU A O 1
ATOM 1605 N N . LEU A 1 204 ? -22.307 7.290 46.567 1.00 74.50 204 LEU A N 1
ATOM 1606 C CA . LEU A 1 204 ? -22.492 7.427 48.010 1.00 74.50 204 LEU A CA 1
ATOM 1607 C C . LEU A 1 204 ? -23.008 8.824 48.355 1.00 74.50 204 LEU A C 1
ATOM 1609 O O . LEU A 1 204 ? -22.325 9.832 48.167 1.00 74.50 204 LEU A O 1
ATOM 1613 N N . VAL A 1 205 ? -24.192 8.877 48.954 1.00 73.25 205 VAL A N 1
ATOM 1614 C CA . VAL A 1 205 ? -24.748 10.101 49.526 1.00 73.25 205 VAL A CA 1
ATOM 1615 C C . VAL A 1 205 ? -24.373 10.155 51.003 1.00 73.25 205 VAL A C 1
ATOM 1617 O O . VAL A 1 205 ? -24.669 9.239 51.771 1.00 73.25 205 VAL A O 1
ATOM 1620 N N . LEU A 1 206 ? -23.697 11.235 51.404 1.00 76.00 206 LEU A N 1
ATOM 1621 C CA . LEU A 1 206 ? -23.421 11.532 52.809 1.00 76.00 206 LEU A CA 1
ATOM 1622 C C . LEU A 1 206 ? -24.724 11.931 53.502 1.00 76.00 206 LEU A C 1
ATOM 1624 O O . LEU A 1 206 ? -25.344 12.936 53.156 1.00 76.00 206 LEU A O 1
ATOM 1628 N N . GLU A 1 207 ? -25.124 11.141 54.490 1.00 74.94 207 GLU A N 1
ATOM 1629 C CA . GLU A 1 207 ? -26.251 11.457 55.359 1.00 74.94 207 GLU A CA 1
ATOM 1630 C C . GLU A 1 207 ? -25.852 12.534 56.373 1.00 74.94 207 GLU A C 1
ATOM 1632 O O . GLU A 1 207 ? -24.672 12.698 56.711 1.00 74.94 207 GLU A O 1
ATOM 1637 N N . GLU A 1 208 ? -26.845 13.264 56.885 1.00 74.44 208 GLU A N 1
ATOM 1638 C CA . GLU A 1 208 ? -26.604 14.329 57.856 1.00 74.44 208 GLU A CA 1
ATOM 1639 C C . GLU A 1 208 ? -25.811 13.819 59.081 1.00 74.44 208 GLU A C 1
ATOM 1641 O O . GLU A 1 208 ? -26.157 12.789 59.676 1.00 74.44 208 GLU A O 1
ATOM 1646 N N . PRO A 1 209 ? -24.740 14.531 59.488 1.00 77.81 209 PRO A N 1
ATOM 1647 C CA . PRO A 1 209 ? -23.880 14.103 60.581 1.00 77.81 209 PRO A CA 1
ATOM 1648 C C . PRO A 1 209 ? -24.630 14.102 61.915 1.00 77.81 209 PRO A C 1
ATOM 1650 O O . PRO A 1 209 ? -25.187 15.114 62.338 1.00 77.81 209 PRO A O 1
ATOM 1653 N N . GLN A 1 210 ? -24.568 12.983 62.639 1.00 75.00 210 GLN A N 1
ATOM 1654 C CA . GLN A 1 210 ? -25.134 12.891 63.986 1.00 75.00 210 GLN A CA 1
ATOM 1655 C C . GLN A 1 210 ? -24.061 13.134 65.047 1.00 75.00 210 GLN A C 1
ATOM 1657 O O . GLN A 1 210 ? -23.023 12.468 65.077 1.00 75.00 210 GLN A O 1
ATOM 1662 N N . ILE A 1 211 ? -24.327 14.071 65.959 1.00 76.00 211 ILE A N 1
ATOM 1663 C CA . ILE A 1 211 ? -23.449 14.347 67.100 1.00 76.00 211 ILE A CA 1
ATOM 1664 C C . ILE A 1 211 ? -23.704 13.295 68.178 1.00 76.00 211 ILE A C 1
ATOM 1666 O O . ILE A 1 211 ? -24.801 13.196 68.726 1.00 76.00 211 ILE A O 1
ATOM 1670 N N . VAL A 1 212 ? -22.669 12.538 68.524 1.00 74.12 212 VAL A N 1
ATOM 1671 C CA . VAL A 1 212 ? -22.702 11.544 69.600 1.00 74.12 212 VAL A CA 1
ATOM 1672 C C . VAL A 1 212 ? -21.893 12.054 70.785 1.00 74.12 212 VAL A C 1
ATOM 1674 O O . VAL A 1 212 ? -20.724 12.415 70.655 1.00 74.12 212 VAL A O 1
ATOM 1677 N N . LYS A 1 213 ? -22.520 12.082 71.965 1.00 65.62 213 LYS A N 1
ATOM 1678 C CA . LYS A 1 213 ? -21.861 12.417 73.233 1.00 65.62 213 LYS A CA 1
ATOM 1679 C C . LYS A 1 213 ? -21.554 11.142 74.003 1.00 65.62 213 LYS A C 1
ATOM 1681 O O . LYS A 1 213 ? -22.470 10.408 74.370 1.00 65.62 213 LYS A O 1
ATOM 1686 N N . HIS A 1 214 ? -20.280 10.911 74.305 1.00 57.56 214 HIS A N 1
ATOM 1687 C CA . HIS A 1 214 ? -19.870 9.840 75.209 1.00 57.56 214 HIS A CA 1
ATOM 1688 C C . HIS A 1 214 ? -18.794 10.362 76.166 1.00 57.56 214 HIS A C 1
ATOM 1690 O O . HIS A 1 214 ? -17.721 10.771 75.733 1.00 57.56 214 HIS A O 1
ATOM 1696 N N . GLY A 1 215 ? -19.119 10.409 77.465 1.00 57.34 215 GLY A N 1
ATOM 1697 C CA . GLY A 1 215 ? -18.187 10.745 78.550 1.00 57.34 215 GLY A CA 1
ATOM 1698 C C . GLY A 1 215 ? -17.367 12.024 78.338 1.00 57.34 215 GLY A C 1
ATOM 1699 O O . GLY A 1 215 ? -16.160 11.952 78.128 1.00 57.34 215 GLY A O 1
ATOM 1700 N N . GLY A 1 216 ? -18.007 13.198 78.358 1.00 73.56 216 GLY A N 1
ATOM 1701 C CA . GLY A 1 216 ? -17.325 14.500 78.249 1.00 73.56 216 GLY A CA 1
ATOM 1702 C C . GLY A 1 216 ? -16.701 14.820 76.880 1.00 73.56 216 GLY A C 1
ATOM 1703 O O . GLY A 1 216 ? -16.261 15.948 76.671 1.00 73.56 216 GLY A O 1
ATOM 1704 N N . ARG A 1 217 ? -16.691 13.873 75.930 1.00 64.56 217 ARG A N 1
ATOM 1705 C CA . ARG A 1 217 ? -16.186 14.050 74.562 1.00 64.56 217 ARG A CA 1
ATOM 1706 C C . ARG A 1 217 ? -17.336 14.091 73.551 1.00 64.56 217 ARG A C 1
ATOM 1708 O O . ARG A 1 217 ? -18.318 13.353 73.668 1.00 64.56 217 ARG A O 1
ATOM 1715 N N . PHE A 1 218 ? -17.199 14.966 72.558 1.00 71.25 218 PHE A N 1
ATOM 1716 C CA . PHE A 1 218 ? -18.118 15.111 71.430 1.00 71.25 218 PHE A CA 1
ATOM 1717 C C . PHE A 1 218 ? -17.513 14.397 70.220 1.00 71.25 218 PHE A C 1
ATOM 1719 O O . PHE A 1 218 ? -16.377 14.682 69.848 1.00 71.25 218 PHE A O 1
ATOM 1726 N N . GLY A 1 219 ? -18.252 13.465 69.626 1.00 75.12 219 GLY A N 1
ATOM 1727 C CA . GLY A 1 219 ? -17.897 12.808 68.371 1.00 75.12 219 GLY A CA 1
ATOM 1728 C C . GLY A 1 219 ? -18.909 13.138 67.280 1.00 75.12 219 GLY A C 1
ATOM 1729 O O . GLY A 1 219 ? -20.081 13.386 67.566 1.00 75.12 219 GLY A O 1
ATOM 1730 N N . VAL A 1 220 ? -18.464 13.118 66.026 1.00 75.75 220 VAL A N 1
ATOM 1731 C CA . VAL A 1 220 ? -19.334 13.235 64.850 1.00 75.75 220 VAL A CA 1
ATOM 1732 C C . VAL A 1 220 ? -19.413 11.865 64.189 1.00 75.75 220 VAL A C 1
ATOM 1734 O O . VAL A 1 220 ? -18.384 11.287 63.840 1.00 75.75 220 VAL A O 1
ATOM 1737 N N . LYS A 1 221 ? -20.624 11.324 64.042 1.00 76.19 221 LYS A N 1
ATOM 1738 C CA . LYS A 1 221 ? -20.879 10.077 63.319 1.00 76.19 221 LYS A CA 1
ATOM 1739 C C . LYS A 1 221 ? -21.349 10.415 61.910 1.00 76.19 221 LYS A C 1
ATOM 1741 O O . LYS A 1 221 ? -22.432 10.969 61.739 1.00 76.19 221 LYS A O 1
ATOM 1746 N N . LEU A 1 222 ? -20.527 10.066 60.927 1.00 75.31 222 LEU A N 1
ATOM 1747 C CA . LEU A 1 222 ? -20.852 10.172 59.509 1.00 75.31 222 LEU A CA 1
ATOM 1748 C C . LEU A 1 222 ? -21.436 8.840 59.031 1.00 75.31 222 LEU A C 1
ATOM 1750 O O . LEU A 1 222 ? -20.914 7.773 59.365 1.00 75.31 222 LEU A O 1
ATOM 1754 N N . ARG A 1 223 ? -22.532 8.905 58.278 1.00 72.00 223 ARG A N 1
ATOM 1755 C CA . ARG A 1 223 ? -23.125 7.769 57.569 1.00 72.00 223 ARG A CA 1
ATOM 1756 C C . ARG A 1 223 ? -23.158 8.098 56.085 1.00 72.00 223 ARG A C 1
ATOM 1758 O O . ARG A 1 223 ? -23.378 9.245 55.717 1.00 72.00 223 ARG A O 1
ATOM 1765 N N . ALA A 1 224 ? -22.910 7.094 55.260 1.00 71.88 224 ALA A N 1
ATOM 1766 C CA . ALA A 1 224 ? -23.086 7.181 53.823 1.00 71.88 224 ALA A CA 1
ATOM 1767 C C . ALA A 1 224 ? -23.986 6.025 53.394 1.00 71.88 224 ALA A C 1
ATOM 1769 O O . ALA A 1 224 ? -23.832 4.908 53.900 1.00 71.88 224 ALA A O 1
ATOM 1770 N N . SER A 1 225 ? -24.925 6.297 52.497 1.00 70.69 225 SER A N 1
ATOM 1771 C CA . SER A 1 225 ? -25.813 5.296 51.915 1.00 70.69 225 SER A CA 1
ATOM 1772 C C . SER A 1 225 ? -25.842 5.443 50.397 1.00 70.69 225 SER A C 1
ATOM 1774 O O . SER A 1 225 ? -25.602 6.520 49.853 1.00 70.69 225 SER A O 1
ATOM 1776 N N . ALA A 1 226 ? -26.084 4.334 49.705 1.00 69.00 226 ALA A N 1
ATOM 1777 C CA . ALA A 1 226 ? -26.269 4.312 48.262 1.00 69.00 226 ALA A CA 1
ATOM 1778 C C . ALA A 1 226 ? -27.315 3.249 47.891 1.00 69.00 226 ALA A C 1
ATOM 1780 O O . ALA A 1 226 ? -27.412 2.225 48.578 1.00 69.00 226 ALA A O 1
ATOM 1781 N N . PRO A 1 227 ? -28.121 3.483 46.843 1.00 67.38 227 PRO A N 1
ATOM 1782 C CA . PRO A 1 227 ? -29.134 2.534 46.402 1.00 67.38 227 PRO A CA 1
ATOM 1783 C C . PRO A 1 227 ? -28.479 1.282 45.798 1.00 67.38 227 PRO A C 1
ATOM 1785 O O . PRO A 1 227 ? -27.595 1.384 44.953 1.00 67.38 227 PRO A O 1
ATOM 1788 N N . SER A 1 228 ? -28.927 0.094 46.211 1.00 67.00 228 SER A N 1
ATOM 1789 C CA . SER A 1 228 ? -28.497 -1.190 45.642 1.00 67.00 228 SER A CA 1
ATOM 1790 C C . SER A 1 228 ? -29.567 -1.757 44.711 1.00 67.00 228 SER A C 1
ATOM 1792 O O . SER A 1 228 ? -30.744 -1.805 45.074 1.00 67.00 228 SER A O 1
ATOM 1794 N N . ILE A 1 229 ? -29.167 -2.228 43.527 1.00 75.75 229 ILE A N 1
ATOM 1795 C CA . ILE A 1 229 ? -30.080 -2.886 42.579 1.00 75.75 229 ILE A CA 1
ATOM 1796 C C . ILE A 1 229 ? -29.984 -4.400 42.774 1.00 75.75 229 ILE A C 1
ATOM 1798 O O . ILE A 1 229 ? -28.893 -4.971 42.776 1.00 75.75 229 ILE A O 1
ATOM 1802 N N . HIS A 1 230 ? -31.140 -5.047 42.912 1.00 75.06 230 HIS A N 1
ATOM 1803 C CA . HIS A 1 230 ? -31.258 -6.502 42.932 1.00 75.06 230 HIS A CA 1
ATOM 1804 C C . HIS A 1 230 ? -31.693 -6.988 41.552 1.00 75.06 230 HIS A C 1
ATOM 1806 O O . HIS A 1 230 ? -32.672 -6.485 41.000 1.00 75.06 230 HIS A O 1
ATOM 1812 N N . VAL A 1 231 ? -30.969 -7.962 41.011 1.00 71.50 231 VAL A N 1
ATOM 1813 C CA . VAL A 1 231 ? -31.273 -8.595 39.724 1.00 71.50 231 VAL A CA 1
ATOM 1814 C C . VAL A 1 231 ? -31.540 -10.076 39.997 1.00 71.50 231 VAL A C 1
ATOM 1816 O O . VAL A 1 231 ? -30.740 -10.726 40.674 1.00 71.50 231 VAL A O 1
ATOM 1819 N N . ALA A 1 232 ? -32.679 -10.587 39.530 1.00 61.97 232 ALA A N 1
ATOM 1820 C CA . ALA A 1 232 ? -33.133 -11.969 39.701 1.00 61.97 232 ALA A CA 1
ATOM 1821 C C . ALA A 1 232 ? -33.602 -12.535 38.358 1.00 61.97 232 ALA A C 1
ATOM 1823 O O . ALA A 1 232 ? -34.148 -11.739 37.559 1.00 61.97 232 ALA A O 1
#

Radius of gyration: 35.52 Å; chains: 1; bounding box: 68×34×116 Å

Organism: NCBI:txid1076179

Sequence (232 aa):
MVKELKEINKPFIIVLNSVSPSSTPVQQMRFELEQKYNVPVMAVNCLQLNQSDIFSIIETVLFEFGIQEIKISLPGYTSSLGNDHWLKKELYAVILDSTKNISKIREINNAADNIAKCEYIDNASIQSTNLGNGKIVIDIKMKDNIYYKILSEAANTEIASDAQLMKYVTDLSAMQKEYNKVAYALEEVKSKGYGIVTPNIDELVLEEPQIVKHGGRFGVKLRASAPSIHVA

Secondary structure (DSSP, 8-state):
-HHHHHHTT----EEEE-S-TTSHHHHHHHHHHHHHHTS-EEEE-GGG--HHHHHHHHHHHHHTSBP-EEEEE--HHHHTS-TT-HHHHHHHHHHHHHHTT--BGGGHHHHHHHHHTSTTEEEEEEEEEETTTTEEEEEEEEPHHHHHHHHHHHHTS---SHHHHHHHHHHHHHHHHHHHHHHHHHHHHHHHS-EEEPPPGGGPEEPPPEEEEETTEEEEE--EE-PPEEE-

InterPro domains:
  IPR046841 Stage IV sporulation protein A, middle domain [PF20438] (67-231)
  IPR046842 Stage IV sporulation protein A, ATPase domain [PF09547] (2-65)